Protein AF-A0A7S2D2F0-F1 (afdb_monomer)

Solvent-accessible surface area (backbone atoms only — not comparable to full-atom values): 14463 Å² total; per-residue (Å²): 141,83,85,80,79,80,78,78,75,76,79,73,70,78,74,76,83,69,61,88,70,54,45,43,33,32,32,71,94,83,62,46,58,32,37,29,44,68,49,96,89,65,49,40,34,42,40,33,75,49,99,92,46,53,33,37,26,61,44,40,84,52,97,91,27,36,36,23,59,26,23,38,88,86,62,52,74,59,25,37,39,40,38,40,76,42,79,94,74,60,30,35,42,36,34,48,23,47,71,93,41,97,57,70,54,76,77,41,68,22,41,63,57,78,82,83,82,75,82,90,87,75,88,78,93,80,83,91,76,93,75,94,75,83,90,65,70,68,59,55,54,54,53,52,55,56,53,58,54,50,56,55,52,52,52,52,52,54,53,56,59,61,66,62,73,79,74,76,58,89,86,45,62,68,61,51,53,57,51,50,53,50,52,54,50,51,52,52,53,52,53,53,50,56,49,55,66,71,75,51,98,74,69,77,66,67,56,50,57,50,46,50,68,73,60,64,55,59,66,60,54,50,54,55,55,55,64,68,35,67,72,55,54,71,75,103

Sequence (236 aa):
SFAGQHAQAASKEPQKETSPLVGTWSYGTRGLQYRVFRSEVGHLFFNGPYSGGRVTGVLRLCDGQHQADLASKSGDIVGAIRLRHVQSNDTMISNFRGTNKPEWNKDIVGTRVSSSGDCEEDEEAAEEGGGESAPIAEDEKKKQECIAGLDVIEMQLAKHTRAGAAGAGEEEAGAAGARAAHVEHMKLQQKALARRLRDGSGGTSAQEAAAERLFGNTESQYMAAVQHLPSVKAAR

Radius of gyration: 26.75 Å; Cα contacts (8 Å, |Δi|>4): 226; chains: 1; bounding box: 73×53×69 Å

Foldseek 3Di:
DDDDDPPPPPPPPPPPPDPLQAAWWFFDPVRFIKGWHADPVGWIKTWGADPVGIWIFTWDQDPNWTKTQIADPVRDGQWMKIWDADVVQSKIWMWTDGPPGPDIDDIIIIHGDPPPPDDDDDDDDDDDDDDPDDDPPVVVVVVVVVVVVVVVVVVVVVVVVVVVPPDDDPVCPQVVVLVVVLVVVVVVVVVVVVVVVVPDDDDDPVVVVVVCVVPVCPVVVSVVVVCPRPVVVVVD

Mean predicted aligned error: 17.14 Å

Secondary structure (DSSP, 8-state):
-------------------TT-EEEEETTTTEEEEEEE-TTS-EEEEEEETTEEEEEEEEEETTEEEEEEEETTS-EEEEEEEEEEGGGTEEEEEEEETT-SS----EEEEE-----S------------------HHHHHHHHHHHHHHHHHHHHHHHHHHHGGG---GGGHHHHHHHHHHHHHHHHHHHHHHHHHHS----HHHHHHHHHHHHTTHHHHHHHHHHTSHHHHHT-

Nearest PDB structures (foldseek):
  3ebk-assembly3_B-2  TM=5.491E-01  e=8.917E-02  Blattella germanica
  3ebk-assembly3_A  TM=5.403E-01  e=1.050E-01  Blattella germanica
  4n7c-assembly1_A  TM=5.265E-01  e=9.417E-02  Blattella germanica
  5bvt-assembly1_A  TM=5.949E-01  e=3.890E-01  Pygoscelis papua
  7u1a-assembly1_H  TM=2.828E-01  e=3.488E-01  Saccharomyces cerevisiae

pLDDT: mean 76.06, std 18.6, range [41.66, 98.62]

Structure (mmCIF, N/CA/C/O backbone):
data_AF-A0A7S2D2F0-F1
#
_entry.id   AF-A0A7S2D2F0-F1
#
loop_
_atom_site.group_PDB
_atom_site.id
_atom_site.type_symbol
_atom_site.label_atom_id
_atom_site.label_alt_id
_atom_site.label_comp_id
_atom_site.label_asym_id
_atom_site.label_entity_id
_atom_site.label_seq_id
_atom_site.pdbx_PDB_ins_code
_atom_site.Cartn_x
_atom_site.Cartn_y
_atom_site.Cartn_z
_atom_site.occupancy
_atom_site.B_iso_or_equiv
_atom_site.auth_seq_id
_atom_site.auth_comp_id
_atom_site.auth_asym_id
_atom_site.auth_atom_id
_atom_site.pdbx_PDB_model_num
ATOM 1 N N . SER A 1 1 ? -46.413 -36.622 32.351 1.00 55.22 1 SER A N 1
ATOM 2 C CA . SER A 1 1 ? -46.266 -35.590 31.310 1.00 55.22 1 SER A CA 1
ATOM 3 C C . SER A 1 1 ? -44.949 -34.867 31.489 1.00 55.22 1 SER A C 1
ATOM 5 O O . SER A 1 1 ? -44.806 -34.147 32.465 1.00 55.22 1 SER A O 1
ATOM 7 N N . PHE A 1 2 ? -43.980 -35.106 30.604 1.00 47.19 2 PHE A N 1
ATOM 8 C CA . PHE A 1 2 ? -42.715 -34.368 30.560 1.00 47.19 2 PHE A CA 1
ATOM 9 C C . PHE A 1 2 ? -42.784 -33.403 29.376 1.00 47.19 2 PHE A C 1
ATOM 11 O O . PHE A 1 2 ? -42.865 -33.832 28.228 1.00 47.19 2 PHE A O 1
ATOM 18 N N . ALA A 1 3 ? -42.835 -32.106 29.673 1.00 56.69 3 ALA A N 1
ATOM 19 C CA . ALA A 1 3 ? -42.786 -31.044 28.682 1.00 56.69 3 ALA A CA 1
ATOM 20 C C . ALA A 1 3 ? -41.347 -30.926 28.156 1.00 56.69 3 ALA A C 1
ATOM 22 O O . ALA A 1 3 ? -40.438 -30.555 28.896 1.00 56.69 3 ALA A O 1
ATOM 23 N N . GLY A 1 4 ? -41.142 -31.293 26.891 1.00 53.88 4 GLY A N 1
ATOM 24 C CA . GLY A 1 4 ? -39.863 -31.170 26.198 1.00 53.88 4 GLY A CA 1
ATOM 25 C C . GLY A 1 4 ? -39.592 -29.722 25.799 1.00 53.88 4 GLY A C 1
ATOM 26 O O . GLY A 1 4 ? -40.190 -29.209 24.856 1.00 53.88 4 GLY A O 1
ATOM 27 N N . GLN A 1 5 ? -38.677 -29.068 26.513 1.00 61.06 5 GLN A N 1
ATOM 28 C CA . GLN A 1 5 ? -38.071 -27.809 26.093 1.00 61.06 5 GLN A CA 1
ATOM 29 C C . GLN A 1 5 ? -37.060 -28.097 24.978 1.00 61.06 5 GLN A C 1
ATOM 31 O O . GLN A 1 5 ? -35.950 -28.563 25.229 1.00 61.06 5 GLN A O 1
ATOM 36 N N . HIS A 1 6 ? -37.442 -27.816 23.734 1.00 62.44 6 HIS A N 1
ATOM 37 C CA . HIS A 1 6 ? -36.493 -27.713 22.631 1.00 62.44 6 HIS A CA 1
ATOM 38 C C . HIS A 1 6 ? -35.724 -26.398 22.778 1.00 62.44 6 HIS A C 1
ATOM 40 O O . HIS A 1 6 ? -36.189 -25.337 22.366 1.00 62.44 6 HIS A O 1
ATOM 46 N N . ALA A 1 7 ? -34.550 -26.470 23.404 1.00 64.56 7 ALA A N 1
ATOM 47 C CA . ALA A 1 7 ? -33.585 -25.384 23.411 1.00 64.56 7 ALA A CA 1
ATOM 48 C C . ALA A 1 7 ? -33.107 -25.132 21.971 1.00 64.56 7 ALA A C 1
ATOM 50 O O . ALA A 1 7 ? -32.390 -25.947 21.389 1.00 64.56 7 ALA A O 1
ATOM 51 N N . GLN A 1 8 ? -33.523 -24.007 21.387 1.00 55.59 8 GLN A N 1
ATOM 52 C CA . GLN A 1 8 ? -32.922 -23.480 20.167 1.00 55.59 8 GLN A CA 1
ATOM 53 C C . GLN A 1 8 ? -31.490 -23.055 20.495 1.00 55.59 8 GLN A C 1
ATOM 55 O O . GLN A 1 8 ? -31.252 -22.003 21.087 1.00 55.59 8 GLN A O 1
ATOM 60 N N . ALA A 1 9 ? -30.527 -23.897 20.125 1.00 60.84 9 ALA A N 1
ATOM 61 C CA . ALA A 1 9 ? -29.131 -23.509 20.061 1.00 60.84 9 ALA A CA 1
ATOM 62 C C . ALA A 1 9 ? -28.999 -22.454 18.956 1.00 60.84 9 ALA A C 1
ATOM 64 O O . ALA A 1 9 ? -28.918 -22.789 17.776 1.00 60.84 9 ALA A O 1
ATOM 65 N N . ALA A 1 10 ? -29.027 -21.178 19.341 1.00 64.56 10 ALA A N 1
ATOM 66 C CA . ALA A 1 10 ? -28.657 -20.079 18.469 1.00 64.56 10 ALA A CA 1
ATOM 67 C C . ALA A 1 10 ? -27.231 -20.344 17.968 1.00 64.56 10 ALA A C 1
ATOM 69 O O . ALA A 1 10 ? -26.257 -20.205 18.712 1.00 64.56 10 ALA A O 1
ATOM 70 N N . SER A 1 11 ? -27.119 -20.801 16.722 1.00 56.28 11 SER A N 1
ATOM 71 C CA . SER A 1 11 ? -25.853 -20.954 16.020 1.00 56.28 11 SER A CA 1
ATOM 72 C C . SER A 1 11 ? -25.270 -19.562 15.830 1.00 56.28 11 SER A C 1
ATOM 74 O O . SER A 1 11 ? -25.570 -18.864 14.868 1.00 56.28 11 SER A O 1
ATOM 76 N N . LYS A 1 12 ? -24.486 -19.126 16.815 1.00 66.56 12 LYS A N 1
ATOM 77 C CA . LYS A 1 12 ? -23.676 -17.921 16.738 1.00 66.56 12 LYS A CA 1
ATOM 78 C C . LYS A 1 12 ? -22.663 -18.180 15.629 1.00 66.56 12 LYS A C 1
ATOM 80 O O . LYS A 1 12 ? -21.693 -18.904 15.848 1.00 66.56 12 LYS A O 1
ATOM 85 N N . GLU A 1 13 ? -22.954 -17.693 14.424 1.00 61.72 13 GLU A N 1
ATOM 86 C CA . GLU A 1 13 ? -22.024 -17.792 13.305 1.00 61.72 13 GLU A CA 1
ATOM 87 C C . GLU A 1 13 ? -20.657 -17.282 13.775 1.00 61.72 13 GLU A C 1
ATOM 89 O O . GLU A 1 13 ? -20.592 -16.256 14.467 1.00 61.72 13 GLU A O 1
ATOM 94 N N . PRO A 1 14 ? -19.568 -18.012 13.479 1.00 65.75 14 PRO A N 1
ATOM 95 C CA . PRO A 1 14 ? -18.237 -17.601 13.879 1.00 65.75 14 PRO A CA 1
ATOM 96 C C . PRO A 1 14 ? -17.985 -16.230 13.263 1.00 65.75 14 PRO A C 1
ATOM 98 O O . PRO A 1 14 ? -17.865 -16.099 12.043 1.00 65.75 14 PRO A O 1
ATOM 101 N N . GLN A 1 15 ? -17.953 -15.201 14.111 1.00 58.88 15 GLN A N 1
ATOM 102 C CA . GLN A 1 15 ? -17.593 -13.856 13.701 1.00 58.88 15 GLN A CA 1
ATOM 103 C C . GLN A 1 15 ? -16.224 -13.966 13.042 1.00 58.88 15 GLN A C 1
ATOM 105 O O . GLN A 1 15 ? -15.235 -14.267 13.705 1.00 58.88 15 GLN A O 1
ATOM 110 N N . LYS A 1 16 ? -16.189 -13.819 11.713 1.00 73.19 16 LYS A N 1
ATOM 111 C CA . LYS A 1 16 ? -14.954 -13.843 10.934 1.00 73.19 16 LYS A CA 1
ATOM 112 C C . LYS A 1 16 ? -14.046 -12.793 11.550 1.00 73.19 16 LYS A C 1
ATOM 114 O O . LYS A 1 16 ? -14.295 -11.606 11.368 1.00 73.19 16 LYS A O 1
ATOM 119 N N . GLU A 1 17 ? -13.021 -13.228 12.275 1.00 77.44 17 GLU A N 1
ATOM 120 C CA . GLU A 1 17 ? -12.040 -12.326 12.862 1.00 77.44 17 GLU A CA 1
ATOM 121 C C . GLU A 1 17 ? -11.375 -11.549 11.719 1.00 77.44 17 GLU A C 1
ATOM 123 O O . GLU A 1 17 ? -10.532 -12.043 10.950 1.00 77.44 17 GLU A O 1
ATOM 128 N N . THR A 1 18 ? -11.845 -10.323 11.520 1.00 86.94 18 THR A N 1
ATOM 129 C CA . THR A 1 18 ? -11.260 -9.390 10.574 1.00 86.94 18 THR A CA 1
ATOM 130 C C . THR A 1 18 ? -9.948 -8.932 11.179 1.00 86.94 18 THR A C 1
ATOM 132 O O . THR A 1 18 ? -9.924 -8.469 12.318 1.00 86.94 18 THR A O 1
ATOM 135 N N . SER A 1 19 ? -8.847 -9.081 10.434 1.00 93.31 19 SER A N 1
ATOM 136 C CA . SER A 1 19 ? -7.549 -8.571 10.884 1.00 93.31 19 SER A CA 1
ATOM 137 C C . SER A 1 19 ? -7.701 -7.105 11.299 1.00 93.31 19 SER A C 1
ATOM 139 O O . SER A 1 19 ? -8.325 -6.347 10.549 1.00 93.31 19 SER A O 1
ATOM 141 N N . PRO A 1 20 ? -7.118 -6.680 12.434 1.00 96.06 20 PRO A N 1
ATOM 142 C CA . PRO A 1 20 ? -7.263 -5.312 12.919 1.00 96.06 20 PRO A CA 1
ATOM 143 C C . PRO A 1 20 ? -6.713 -4.282 11.928 1.00 96.06 20 PRO A C 1
ATOM 145 O O . PRO A 1 20 ? -7.056 -3.112 12.010 1.00 96.06 20 PRO A O 1
ATOM 148 N N . LEU A 1 21 ? -5.892 -4.692 10.957 1.00 97.25 21 LEU A N 1
ATOM 149 C CA . LEU A 1 21 ? -5.394 -3.805 9.910 1.00 97.25 21 LEU A CA 1
ATOM 150 C C . LEU A 1 21 ? -6.456 -3.450 8.865 1.00 97.25 21 LEU A C 1
ATOM 152 O O . LEU A 1 21 ? -6.319 -2.421 8.213 1.00 97.25 21 LEU A O 1
ATOM 156 N N . VAL A 1 22 ? -7.492 -4.272 8.672 1.00 97.19 22 VAL A N 1
ATOM 157 C CA . VAL A 1 22 ? -8.504 -4.049 7.628 1.00 97.19 22 VAL A CA 1
ATOM 158 C C . VAL A 1 22 ? -9.278 -2.769 7.926 1.00 97.19 22 VAL A C 1
ATOM 160 O O . VAL A 1 22 ? -9.832 -2.616 9.010 1.00 97.19 22 VAL A O 1
ATOM 163 N N . GLY A 1 23 ? -9.308 -1.847 6.966 1.00 96.50 23 GLY A N 1
ATOM 164 C CA . GLY A 1 23 ? -9.973 -0.555 7.096 1.00 96.50 23 GLY A CA 1
ATOM 165 C C . GLY A 1 23 ? -9.337 0.541 6.246 1.00 96.50 23 GLY A C 1
ATOM 166 O O . GLY A 1 23 ? -8.389 0.311 5.487 1.00 96.50 23 GLY A O 1
ATOM 167 N N . THR A 1 24 ? -9.876 1.747 6.389 1.00 97.69 24 THR A N 1
ATOM 168 C CA . THR A 1 24 ? -9.302 2.977 5.837 1.00 97.69 24 THR A CA 1
ATOM 169 C C . THR A 1 24 ? -8.582 3.721 6.951 1.00 97.69 24 THR A C 1
ATOM 171 O O . THR A 1 24 ? -9.122 3.900 8.041 1.00 97.69 24 THR A O 1
ATOM 174 N N . TRP A 1 25 ? -7.362 4.156 6.669 1.00 98.06 25 TRP A N 1
ATOM 175 C CA . TRP A 1 25 ? -6.471 4.788 7.629 1.00 98.06 25 TRP A CA 1
ATOM 176 C C . TRP A 1 25 ? -6.058 6.155 7.106 1.00 98.06 25 TRP A C 1
ATOM 178 O O . TRP A 1 25 ? -5.553 6.255 5.987 1.00 98.06 25 TRP A O 1
ATOM 188 N N . SER A 1 26 ? -6.271 7.200 7.901 1.00 97.75 26 SER A N 1
ATOM 189 C CA . SER A 1 26 ? -5.841 8.564 7.600 1.00 97.75 26 SER A CA 1
ATOM 190 C C . SER A 1 26 ? -4.513 8.875 8.285 1.00 97.75 26 SER A C 1
ATOM 192 O O . SER A 1 26 ? -4.245 8.407 9.388 1.00 97.75 26 SER A O 1
ATOM 194 N N . TYR A 1 27 ? -3.651 9.644 7.626 1.00 96.94 27 TYR A N 1
ATOM 195 C CA . TYR A 1 27 ? -2.345 10.027 8.151 1.00 96.94 27 TYR A CA 1
ATOM 196 C C . TYR A 1 27 ? -1.905 11.406 7.652 1.00 96.94 27 TYR A C 1
ATOM 198 O O . TYR A 1 27 ? -2.322 11.898 6.597 1.00 96.94 27 TYR A O 1
ATOM 206 N N . GLY A 1 28 ? -0.993 12.011 8.415 1.00 94.69 28 GLY A N 1
ATOM 207 C CA . GLY A 1 28 ? -0.460 13.341 8.135 1.00 94.69 28 GLY A CA 1
ATOM 208 C C . GLY A 1 28 ? -1.497 14.458 8.291 1.00 94.69 28 GLY A C 1
AT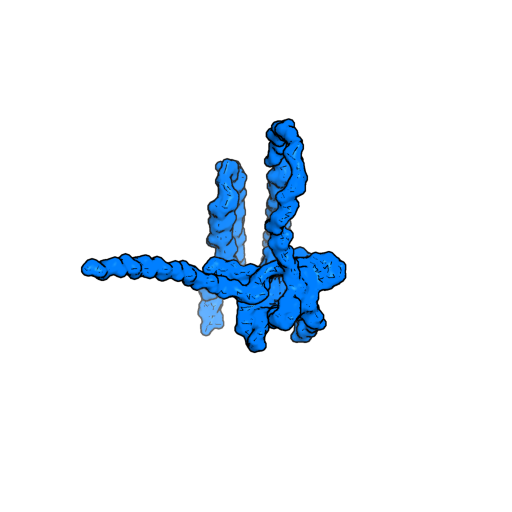OM 209 O O . GLY A 1 28 ? -2.682 14.233 8.508 1.00 94.69 28 GLY A O 1
ATOM 210 N N . THR A 1 29 ? -1.040 15.700 8.159 1.00 92.56 29 THR A N 1
ATOM 211 C CA . THR A 1 29 ? -1.889 16.893 8.330 1.00 92.56 29 THR A CA 1
ATOM 212 C C . THR A 1 29 ? -2.820 17.154 7.149 1.00 92.56 29 THR A C 1
ATOM 214 O O . THR A 1 29 ? -3.813 17.855 7.292 1.00 92.56 29 THR A O 1
ATOM 217 N N . ARG A 1 30 ? -2.515 16.585 5.977 1.00 94.12 30 ARG A N 1
ATOM 218 C CA . ARG A 1 30 ? -3.321 16.728 4.753 1.00 94.12 30 ARG A CA 1
ATOM 219 C C . ARG A 1 30 ? -4.464 15.716 4.657 1.00 94.12 30 ARG A C 1
ATOM 221 O O . ARG A 1 30 ? -5.121 15.667 3.624 1.00 94.12 30 ARG A O 1
ATOM 228 N N . GLY A 1 31 ? -4.657 14.879 5.680 1.00 94.75 31 GLY A N 1
ATOM 229 C CA . GLY A 1 31 ? -5.690 13.845 5.673 1.00 94.75 31 GLY A CA 1
ATOM 230 C C . GLY A 1 31 ? -5.513 12.838 4.537 1.00 94.75 31 GLY A C 1
ATOM 231 O O . GLY A 1 31 ? -6.499 12.399 3.952 1.00 94.75 31 GLY A O 1
ATOM 232 N N . LEU A 1 32 ? -4.266 12.492 4.191 1.00 96.81 32 LEU A N 1
ATOM 233 C CA . LEU A 1 32 ? -4.018 11.448 3.199 1.00 96.81 32 LEU A CA 1
ATOM 234 C C . LEU A 1 32 ? -4.541 10.124 3.744 1.00 96.81 32 LEU A C 1
ATOM 236 O O . LEU A 1 32 ? -4.422 9.853 4.936 1.00 96.81 32 LEU A O 1
ATOM 240 N N . GLN A 1 33 ? -5.117 9.302 2.875 1.00 97.88 33 GLN A N 1
ATOM 241 C CA . GLN A 1 33 ? -5.731 8.045 3.279 1.00 97.88 33 GLN A CA 1
ATOM 242 C C . GLN A 1 33 ? -5.176 6.888 2.476 1.00 97.88 33 GLN A C 1
ATOM 244 O O . GLN A 1 33 ? -4.923 7.013 1.280 1.00 97.88 33 GLN A O 1
ATOM 249 N N . TYR A 1 34 ? -5.046 5.742 3.122 1.00 98.06 34 TYR A N 1
ATOM 250 C CA . TYR A 1 34 ? -4.806 4.474 2.455 1.00 98.06 34 TYR A CA 1
ATOM 251 C C . TYR A 1 34 ? -5.740 3.411 3.016 1.00 98.06 34 TYR A C 1
ATOM 253 O O . TYR A 1 34 ? -6.302 3.547 4.103 1.00 98.06 34 TYR A O 1
ATOM 261 N N . ARG A 1 35 ? -5.935 2.353 2.240 1.00 98.25 35 ARG A N 1
ATOM 262 C CA . ARG A 1 35 ? -6.867 1.278 2.548 1.00 98.25 35 ARG A CA 1
ATOM 263 C C . ARG A 1 35 ? -6.112 -0.032 2.656 1.00 98.25 35 ARG A C 1
ATOM 265 O O . ARG A 1 35 ? -5.290 -0.353 1.798 1.00 98.25 35 ARG A O 1
ATOM 272 N N . VAL A 1 36 ? -6.433 -0.794 3.690 1.00 98.31 36 VAL A N 1
ATOM 273 C CA . VAL A 1 36 ? -6.031 -2.188 3.828 1.00 98.31 36 VAL A CA 1
ATOM 274 C C . VAL A 1 36 ? -7.287 -3.039 3.766 1.00 98.31 36 VAL A C 1
ATOM 276 O O . VAL A 1 36 ? -8.261 -2.776 4.469 1.00 98.31 36 VAL A O 1
ATOM 279 N N . PHE A 1 37 ? -7.296 -4.044 2.903 1.00 97.31 37 PHE A N 1
ATOM 280 C CA . PHE A 1 37 ? -8.452 -4.916 2.717 1.00 97.31 37 PHE A CA 1
ATOM 281 C C . PHE A 1 37 ? -8.018 -6.370 2.592 1.00 97.31 37 PHE A C 1
ATOM 283 O O . PHE A 1 37 ? -6.858 -6.662 2.310 1.00 97.31 37 PHE A O 1
ATOM 290 N N . ARG A 1 38 ? -8.950 -7.288 2.845 1.00 96.94 38 ARG A N 1
ATOM 291 C CA . ARG A 1 38 ? -8.729 -8.728 2.720 1.00 96.94 38 ARG A CA 1
ATOM 292 C C . ARG A 1 38 ? -9.343 -9.209 1.405 1.00 96.94 38 ARG A C 1
ATOM 294 O O . ARG A 1 38 ? -10.482 -8.853 1.117 1.00 96.94 38 ARG A O 1
ATOM 301 N N . SER A 1 39 ? -8.604 -9.983 0.616 1.00 96.31 39 SER A N 1
ATOM 302 C CA . SER A 1 39 ? -9.143 -10.635 -0.582 1.00 96.31 39 SER A CA 1
ATOM 303 C C . SER A 1 39 ? -10.012 -11.840 -0.225 1.00 96.31 39 SER A C 1
ATOM 305 O O . SER A 1 39 ? -10.003 -12.316 0.911 1.00 96.31 39 SER A O 1
ATOM 307 N N . GLU A 1 40 ? -10.718 -12.385 -1.215 1.00 93.75 40 GLU A N 1
ATOM 308 C CA . GLU A 1 40 ? -11.507 -13.617 -1.070 1.00 93.75 40 GLU A CA 1
ATOM 309 C C . GLU A 1 40 ? -10.655 -14.812 -0.615 1.00 93.75 40 GLU A C 1
ATOM 311 O O . GLU A 1 40 ? -11.102 -15.632 0.182 1.00 93.75 40 GLU A O 1
ATOM 316 N N . VAL A 1 41 ? -9.390 -14.853 -1.046 1.00 93.69 41 VAL A N 1
ATOM 317 C CA . VAL A 1 41 ? -8.402 -15.884 -0.677 1.00 93.69 41 VAL A CA 1
ATOM 318 C C . VAL A 1 41 ? -7.803 -15.637 0.722 1.00 93.69 41 VAL A C 1
ATOM 320 O O . VAL A 1 41 ? -6.992 -16.414 1.212 1.00 93.69 41 VAL A O 1
ATOM 323 N N . GLY A 1 42 ? -8.188 -14.551 1.398 1.00 94.69 42 GLY A N 1
ATOM 324 C CA . GLY A 1 42 ? -7.763 -14.245 2.766 1.00 94.69 42 GLY A CA 1
ATOM 325 C C . GLY A 1 42 ? -6.463 -13.445 2.885 1.00 94.69 42 GLY A C 1
ATOM 326 O O . GLY A 1 42 ? -6.082 -13.081 4.000 1.00 94.69 42 GLY A O 1
ATOM 327 N N . HIS A 1 43 ? -5.806 -13.109 1.772 1.00 97.06 43 HIS A N 1
ATOM 328 C CA . HIS A 1 43 ? -4.610 -12.264 1.778 1.00 97.06 43 HIS A CA 1
ATOM 329 C C . HIS A 1 43 ? -4.957 -10.810 2.102 1.00 97.06 43 HIS A C 1
ATOM 331 O O . HIS A 1 43 ? -6.015 -10.313 1.720 1.00 97.06 43 HIS A O 1
ATOM 337 N N . LEU A 1 44 ? -4.049 -10.112 2.782 1.00 98.00 44 LEU A N 1
ATOM 338 C CA . LEU A 1 44 ? -4.185 -8.682 3.040 1.00 98.00 44 LEU A CA 1
ATOM 339 C C . LEU A 1 44 ? -3.517 -7.880 1.923 1.00 98.00 44 LEU A C 1
ATOM 341 O O . LEU A 1 44 ? -2.403 -8.183 1.508 1.00 98.00 44 LEU A O 1
ATOM 345 N N . PHE A 1 45 ? -4.194 -6.838 1.462 1.00 98.38 45 PHE A N 1
ATOM 346 C CA . PHE A 1 45 ? -3.735 -5.941 0.412 1.00 98.38 45 PHE A CA 1
ATOM 347 C C . PHE A 1 45 ? -3.635 -4.524 0.946 1.00 98.38 45 PHE A C 1
ATOM 349 O O . PHE A 1 45 ? -4.534 -4.047 1.636 1.00 98.38 45 PHE A O 1
ATOM 356 N N . PHE A 1 46 ? -2.553 -3.849 0.586 1.00 98.62 46 PHE A N 1
ATOM 357 C CA . PHE A 1 46 ? -2.361 -2.423 0.786 1.00 98.62 46 PHE A CA 1
ATOM 358 C C . PHE A 1 46 ? -2.722 -1.662 -0.491 1.00 98.62 46 PHE A C 1
ATOM 360 O O . PHE A 1 46 ? -2.355 -2.084 -1.588 1.00 98.62 46 PHE A O 1
ATOM 367 N N . ASN A 1 47 ? -3.395 -0.521 -0.351 1.00 98.38 47 ASN A N 1
ATOM 368 C CA . ASN A 1 47 ? -3.625 0.440 -1.424 1.00 98.38 47 ASN A CA 1
ATOM 369 C C . ASN A 1 47 ? -3.499 1.864 -0.871 1.00 98.38 47 ASN A C 1
ATOM 371 O O . ASN A 1 47 ? -4.342 2.297 -0.083 1.00 98.38 47 ASN A O 1
ATOM 375 N N . GLY A 1 48 ? -2.473 2.598 -1.298 1.00 97.81 48 GLY A N 1
ATOM 376 C CA . GLY A 1 48 ? -2.187 3.938 -0.788 1.00 97.81 48 GLY A CA 1
ATOM 377 C C . GLY A 1 48 ? -1.709 4.920 -1.857 1.00 97.81 48 GLY A C 1
ATOM 378 O O . GLY A 1 48 ? -1.395 4.516 -2.980 1.00 97.81 48 GLY A O 1
ATOM 379 N N . PRO A 1 49 ? -1.676 6.221 -1.526 1.00 97.19 49 PRO A N 1
ATOM 380 C CA . PRO A 1 49 ? -1.174 7.258 -2.409 1.00 97.19 49 PRO A CA 1
ATOM 381 C C . PRO A 1 49 ? 0.360 7.279 -2.415 1.00 97.19 49 PRO A C 1
ATOM 383 O O . PRO A 1 49 ? 1.025 6.971 -1.426 1.00 97.19 49 PRO A O 1
ATOM 386 N N . TYR A 1 50 ? 0.913 7.694 -3.544 1.00 95.31 50 TYR A N 1
ATOM 387 C CA . TYR A 1 50 ? 2.330 7.897 -3.806 1.00 95.31 50 TYR A CA 1
ATOM 388 C C . TYR A 1 50 ? 2.486 9.137 -4.699 1.00 95.31 50 TYR A C 1
ATOM 390 O O . TYR A 1 50 ? 1.537 9.546 -5.367 1.00 95.31 50 TYR A O 1
ATOM 398 N N . SER A 1 51 ? 3.670 9.752 -4.741 1.00 92.38 51 SER A N 1
ATOM 399 C CA . SER A 1 51 ? 3.900 10.956 -5.560 1.00 92.38 51 SER A CA 1
ATOM 400 C C . SER A 1 51 ? 3.579 10.745 -7.047 1.00 92.38 51 SER A C 1
ATOM 402 O O . SER A 1 51 ? 3.161 11.684 -7.713 1.00 92.38 51 SER A O 1
ATOM 404 N N . GLY A 1 52 ? 3.734 9.516 -7.550 1.00 92.19 52 GLY A N 1
ATOM 405 C CA . GLY A 1 52 ? 3.398 9.113 -8.920 1.00 92.19 52 GLY A CA 1
ATOM 406 C C . GLY A 1 52 ? 2.016 8.470 -9.107 1.00 92.19 52 GLY A C 1
ATOM 407 O O . GLY A 1 52 ? 1.795 7.841 -10.137 1.00 92.19 52 GLY A O 1
ATOM 408 N N . GLY A 1 53 ? 1.103 8.553 -8.131 1.00 95.69 53 GLY A N 1
ATOM 409 C CA . GLY A 1 53 ? -0.252 7.994 -8.241 1.00 95.69 53 GLY A CA 1
ATOM 410 C C . GLY A 1 53 ? -0.627 7.073 -7.082 1.00 95.69 53 GLY A C 1
ATOM 411 O O . GLY A 1 53 ? -0.484 7.440 -5.920 1.00 95.69 53 GLY A O 1
ATOM 412 N N . ARG A 1 54 ? -1.154 5.881 -7.380 1.00 97.75 54 ARG A N 1
ATOM 413 C CA . ARG A 1 54 ? -1.492 4.867 -6.366 1.00 97.75 54 ARG A CA 1
ATOM 414 C C . ARG A 1 54 ? -0.531 3.697 -6.442 1.00 97.75 54 ARG A C 1
ATOM 416 O O . ARG A 1 54 ? -0.055 3.347 -7.520 1.00 97.75 54 ARG A O 1
ATOM 423 N N . VAL A 1 55 ? -0.289 3.095 -5.288 1.00 98.44 55 VAL A N 1
ATOM 424 C CA . VAL A 1 55 ? 0.564 1.919 -5.146 1.00 98.44 55 VAL A CA 1
ATOM 425 C C . VAL A 1 55 ? -0.188 0.831 -4.406 1.00 98.44 55 VAL A C 1
ATOM 427 O O . VAL A 1 55 ? -1.010 1.113 -3.527 1.00 98.44 55 VAL A O 1
ATOM 430 N N . THR A 1 56 ? 0.091 -0.411 -4.776 1.00 98.56 56 THR A N 1
ATOM 431 C CA . THR A 1 56 ? -0.545 -1.586 -4.182 1.00 98.56 56 THR A CA 1
ATOM 432 C C . THR A 1 56 ? 0.485 -2.643 -3.824 1.00 98.56 56 THR A C 1
ATOM 434 O O . THR A 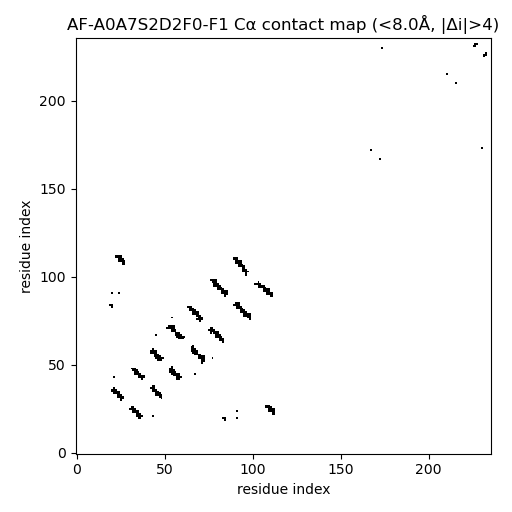1 56 ? 1.578 -2.659 -4.386 1.00 98.56 56 THR A O 1
ATOM 437 N N . GLY A 1 57 ? 0.157 -3.506 -2.867 1.00 98.38 57 GLY A N 1
ATOM 438 C CA . GLY A 1 57 ? 1.030 -4.609 -2.481 1.00 98.38 57 GLY A CA 1
ATOM 439 C C . GLY A 1 57 ? 0.323 -5.636 -1.610 1.00 98.38 57 GLY A C 1
ATOM 440 O O . GLY A 1 57 ? -0.618 -5.307 -0.885 1.00 98.38 57 GLY A O 1
ATOM 441 N N . VAL A 1 58 ? 0.783 -6.884 -1.682 1.00 98.44 58 VAL A N 1
ATOM 442 C CA . VAL A 1 58 ? 0.283 -7.985 -0.848 1.00 98.44 58 VAL A CA 1
ATOM 443 C C . VAL A 1 58 ? 1.075 -8.020 0.453 1.00 98.44 58 VAL A C 1
ATOM 445 O O . VAL A 1 58 ? 2.296 -8.176 0.446 1.00 98.44 58 VAL A O 1
ATOM 448 N N . LEU A 1 59 ? 0.376 -7.872 1.573 1.00 98.56 59 LEU A N 1
ATOM 449 C CA . LEU A 1 59 ? 0.950 -7.857 2.911 1.00 98.56 59 LEU A CA 1
ATOM 450 C C . LEU A 1 59 ? 1.200 -9.287 3.403 1.00 98.56 59 LEU A C 1
ATOM 452 O O . LEU A 1 59 ? 0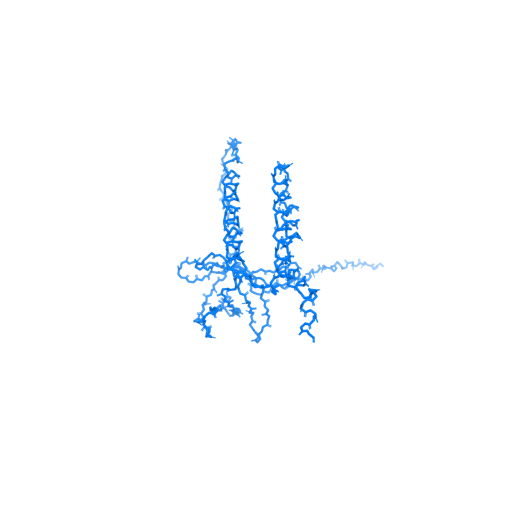.288 -10.111 3.463 1.00 98.56 59 LEU A O 1
ATOM 456 N N . ARG A 1 60 ? 2.441 -9.550 3.805 1.00 98.12 60 ARG A N 1
ATOM 457 C CA . ARG A 1 60 ? 2.920 -10.803 4.399 1.00 98.12 60 ARG A CA 1
ATOM 458 C C . ARG A 1 60 ? 3.330 -10.550 5.845 1.00 98.12 60 ARG A C 1
ATOM 460 O O . ARG A 1 60 ? 3.886 -9.499 6.142 1.00 98.12 60 ARG A O 1
ATOM 467 N N . LEU A 1 61 ? 3.063 -11.488 6.746 1.00 97.81 61 LEU A N 1
ATOM 468 C CA . LEU A 1 61 ? 3.502 -11.374 8.137 1.00 97.81 61 LEU A CA 1
ATOM 469 C C . LEU A 1 61 ? 4.998 -11.725 8.239 1.00 97.81 61 LEU A C 1
ATOM 471 O O . LEU A 1 61 ? 5.387 -12.846 7.920 1.00 97.81 61 LEU A O 1
ATOM 475 N N . CYS A 1 62 ? 5.820 -10.777 8.686 1.00 97.50 62 CYS A N 1
ATOM 476 C CA . CYS A 1 62 ? 7.266 -10.897 8.875 1.00 97.50 62 CYS A CA 1
ATOM 477 C C . CYS A 1 62 ? 7.645 -10.257 10.218 1.00 97.50 62 CYS A C 1
ATOM 479 O O . CYS A 1 62 ? 7.331 -9.090 10.449 1.00 97.50 62 CYS A O 1
ATOM 481 N N . ASP A 1 63 ? 8.275 -11.013 11.119 1.00 95.81 63 ASP A N 1
ATOM 482 C CA . ASP A 1 63 ? 8.760 -10.518 12.422 1.00 95.81 63 ASP A CA 1
ATOM 483 C C . ASP A 1 63 ? 7.697 -9.761 13.248 1.00 95.81 63 ASP A C 1
ATOM 485 O O . ASP A 1 63 ? 7.953 -8.726 13.866 1.00 95.81 63 ASP A O 1
ATOM 489 N N . GLY A 1 64 ? 6.454 -10.256 13.224 1.00 95.19 64 GLY A N 1
ATOM 490 C CA . GLY A 1 64 ? 5.326 -9.643 13.937 1.00 95.19 64 GLY A CA 1
ATOM 491 C C . GLY A 1 64 ? 4.773 -8.363 13.294 1.00 95.19 64 GLY A C 1
ATOM 492 O O . GLY A 1 64 ? 3.936 -7.688 13.894 1.00 95.19 64 GLY A O 1
ATOM 493 N N . GLN A 1 65 ? 5.205 -8.017 12.080 1.00 97.75 65 GLN A N 1
ATOM 494 C CA . GLN A 1 65 ? 4.708 -6.883 11.299 1.00 97.75 65 GLN A CA 1
ATOM 495 C C . GLN A 1 65 ? 4.210 -7.347 9.931 1.00 97.75 65 GLN A C 1
ATOM 497 O O . GLN A 1 65 ? 4.617 -8.386 9.425 1.00 97.75 65 GLN A O 1
ATOM 502 N N . HIS A 1 66 ? 3.311 -6.589 9.312 1.00 98.50 66 HIS A N 1
ATOM 503 C CA . HIS A 1 66 ? 2.835 -6.894 7.965 1.00 98.50 66 HIS A CA 1
ATOM 504 C C . HIS A 1 66 ? 3.646 -6.105 6.943 1.00 98.50 66 HIS A C 1
ATOM 506 O O . HIS A 1 66 ? 3.621 -4.879 6.969 1.00 98.50 66 HIS A O 1
ATOM 512 N N . GLN A 1 67 ? 4.345 -6.786 6.041 1.00 98.62 67 GLN A N 1
ATOM 513 C CA . GLN A 1 67 ? 5.230 -6.182 5.053 1.00 98.62 67 GLN A CA 1
ATOM 514 C C . GLN A 1 67 ? 4.784 -6.494 3.622 1.00 98.62 67 GLN A C 1
ATOM 516 O O . GLN A 1 67 ? 4.413 -7.624 3.312 1.00 98.62 67 GLN A O 1
ATOM 521 N N . ALA A 1 68 ? 4.852 -5.502 2.737 1.00 98.56 68 ALA A N 1
ATOM 522 C CA . ALA A 1 68 ? 4.578 -5.654 1.311 1.00 98.56 68 ALA A CA 1
ATOM 523 C C . ALA A 1 68 ? 5.637 -4.941 0.471 1.00 98.56 68 ALA A C 1
ATOM 525 O O . ALA A 1 68 ? 6.098 -3.858 0.838 1.00 98.56 68 ALA A O 1
ATOM 526 N N . ASP A 1 69 ? 5.953 -5.522 -0.681 1.00 98.56 69 ASP A N 1
ATOM 527 C CA . ASP A 1 69 ? 6.580 -4.791 -1.778 1.00 98.56 69 ASP A CA 1
ATOM 528 C C . ASP A 1 69 ? 5.476 -4.029 -2.519 1.00 98.56 69 ASP A C 1
ATOM 530 O O . ASP A 1 69 ? 4.381 -4.558 -2.737 1.00 98.56 69 ASP A O 1
ATOM 534 N N . LEU A 1 70 ? 5.733 -2.762 -2.829 1.00 98.56 70 LEU A N 1
ATOM 535 C CA . LEU A 1 70 ? 4.759 -1.855 -3.415 1.00 98.56 70 LEU A CA 1
ATOM 536 C C . LEU A 1 70 ? 5.042 -1.658 -4.897 1.00 98.56 70 LEU A C 1
ATOM 538 O O . LEU A 1 70 ? 6.133 -1.225 -5.269 1.00 98.56 70 LEU A O 1
ATOM 542 N N . ALA A 1 71 ? 4.025 -1.913 -5.714 1.00 98.44 71 ALA A N 1
ATOM 543 C CA . ALA A 1 71 ? 4.039 -1.693 -7.150 1.00 98.44 71 ALA A CA 1
ATOM 544 C C . ALA A 1 71 ? 3.141 -0.509 -7.532 1.00 98.44 71 ALA A C 1
ATOM 546 O O . ALA A 1 71 ? 2.075 -0.300 -6.938 1.00 98.44 71 ALA A O 1
ATOM 547 N N . SER A 1 72 ? 3.570 0.268 -8.523 1.00 98.06 72 SER A N 1
ATOM 548 C CA . SER A 1 72 ? 2.750 1.282 -9.190 1.00 98.06 72 SER A CA 1
ATOM 549 C C . SER A 1 72 ? 1.662 0.634 -10.063 1.00 98.06 72 SER A C 1
ATOM 551 O O . SER A 1 72 ? 1.619 -0.583 -10.245 1.00 98.06 72 SER A O 1
ATOM 553 N N . LYS A 1 73 ? 0.804 1.455 -10.683 1.00 96.38 73 LYS A N 1
ATOM 554 C CA . LYS A 1 73 ? -0.157 0.980 -11.696 1.00 96.38 73 LYS A CA 1
ATOM 555 C C . LYS A 1 73 ? 0.523 0.338 -12.920 1.00 96.38 73 LYS A C 1
ATOM 557 O O . LYS A 1 73 ? -0.087 -0.514 -13.553 1.00 96.38 73 LYS A O 1
ATOM 562 N N . SER A 1 74 ? 1.756 0.732 -13.252 1.00 95.94 74 SER A N 1
ATOM 563 C CA . SER A 1 74 ? 2.543 0.125 -14.338 1.00 95.94 74 SER A CA 1
ATOM 564 C C . SER A 1 74 ? 3.202 -1.201 -13.943 1.00 95.94 74 SER A C 1
ATOM 566 O O . SER A 1 74 ? 3.765 -1.863 -14.806 1.00 95.94 74 SER A O 1
ATOM 568 N N . GLY A 1 75 ? 3.125 -1.603 -12.669 1.00 96.62 75 GLY A N 1
ATOM 569 C CA . GLY A 1 75 ? 3.790 -2.799 -12.147 1.00 96.62 75 GLY A CA 1
ATOM 570 C C . GLY A 1 75 ? 5.213 -2.549 -11.642 1.00 96.62 75 GLY A C 1
ATOM 571 O O . GLY A 1 75 ? 5.809 -3.443 -11.048 1.00 96.62 75 GLY A O 1
ATOM 572 N N . ASP A 1 76 ? 5.743 -1.333 -11.804 1.00 97.50 76 ASP A N 1
ATOM 573 C CA . ASP A 1 76 ? 7.083 -0.984 -11.335 1.00 97.50 76 ASP A CA 1
ATOM 574 C C . ASP A 1 76 ? 7.146 -0.998 -9.806 1.00 97.50 76 ASP A C 1
ATOM 576 O O . ASP A 1 76 ? 6.324 -0.371 -9.128 1.00 97.50 76 ASP A O 1
ATOM 580 N N . ILE A 1 77 ? 8.157 -1.665 -9.250 1.00 98.06 77 ILE A N 1
ATOM 581 C CA . ILE A 1 77 ? 8.395 -1.666 -7.807 1.00 98.06 77 ILE A CA 1
ATOM 582 C C . ILE A 1 77 ? 8.915 -0.293 -7.379 1.00 98.06 77 ILE A C 1
ATOM 584 O O . ILE A 1 77 ? 9.990 0.142 -7.788 1.00 98.06 77 ILE A O 1
ATOM 588 N N . VAL A 1 78 ? 8.163 0.383 -6.513 1.00 98.06 78 VAL A N 1
ATOM 589 C CA . VAL A 1 78 ? 8.498 1.727 -6.010 1.00 98.06 78 VAL A CA 1
ATOM 590 C C . VAL A 1 78 ? 9.077 1.714 -4.595 1.00 98.06 78 VAL A C 1
ATOM 592 O O . VAL A 1 78 ? 9.666 2.701 -4.144 1.00 98.06 78 VAL A O 1
ATOM 595 N N . GLY A 1 79 ? 8.951 0.594 -3.885 1.00 98.06 79 GLY A N 1
ATOM 596 C CA . GLY A 1 79 ? 9.521 0.422 -2.556 1.00 98.06 79 GLY A CA 1
ATOM 597 C C . GLY A 1 79 ? 8.881 -0.721 -1.783 1.00 98.06 79 GLY A C 1
ATOM 598 O O . GLY A 1 79 ? 8.242 -1.596 -2.357 1.00 98.06 79 GLY A O 1
ATOM 599 N N . ALA A 1 80 ? 9.038 -0.683 -0.467 1.00 98.56 80 ALA A N 1
ATOM 600 C CA . ALA A 1 80 ? 8.412 -1.605 0.465 1.00 98.56 80 ALA A CA 1
ATOM 601 C C . ALA A 1 80 ? 7.741 -0.834 1.604 1.00 98.56 80 ALA A C 1
ATOM 603 O O . ALA A 1 80 ? 8.152 0.275 1.957 1.00 98.56 80 ALA A O 1
ATOM 604 N N . ILE A 1 81 ? 6.718 -1.431 2.202 1.00 98.62 81 ILE A N 1
ATOM 605 C CA . ILE A 1 81 ? 6.025 -0.896 3.371 1.00 98.62 81 ILE A CA 1
ATOM 606 C C . ILE A 1 81 ? 5.938 -1.955 4.459 1.00 98.62 81 ILE A C 1
ATOM 608 O O . ILE A 1 81 ? 5.720 -3.125 4.159 1.00 98.62 81 ILE A O 1
ATOM 612 N N . ARG A 1 82 ? 6.068 -1.532 5.716 1.00 98.50 82 ARG A N 1
ATOM 613 C CA . ARG A 1 82 ? 5.730 -2.328 6.900 1.00 98.50 82 ARG A CA 1
ATOM 614 C C . ARG A 1 82 ? 4.625 -1.636 7.691 1.00 98.50 82 ARG A C 1
ATOM 616 O O . ARG A 1 82 ? 4.629 -0.411 7.827 1.00 98.50 82 ARG A O 1
ATOM 623 N N . LEU A 1 83 ? 3.690 -2.426 8.198 1.00 98.50 83 LEU A N 1
ATOM 624 C CA . LEU A 1 83 ? 2.523 -1.998 8.953 1.00 98.50 83 LEU A CA 1
ATOM 625 C C . LEU A 1 83 ? 2.463 -2.751 10.280 1.00 98.50 83 LEU A C 1
ATOM 627 O O . LEU A 1 83 ? 2.660 -3.969 10.334 1.00 98.50 83 LEU A O 1
ATOM 631 N N . ARG A 1 84 ? 2.129 -2.031 11.348 1.00 98.12 84 ARG A N 1
ATOM 632 C CA . ARG A 1 84 ? 1.866 -2.598 12.670 1.00 98.12 84 ARG A CA 1
ATOM 633 C C . ARG A 1 84 ? 0.681 -1.889 13.310 1.00 98.12 84 ARG A C 1
ATOM 635 O O . ARG A 1 84 ? 0.671 -0.664 13.399 1.00 98.12 84 ARG A O 1
ATOM 642 N N . HIS A 1 85 ? -0.291 -2.661 13.779 1.00 97.94 85 HIS A N 1
ATOM 643 C CA . HIS A 1 85 ? -1.404 -2.140 14.571 1.00 97.94 85 HIS A CA 1
ATOM 644 C C . HIS A 1 85 ? -0.980 -1.985 16.031 1.00 97.94 85 HIS A C 1
ATOM 646 O O . HIS A 1 85 ? -0.310 -2.860 16.582 1.00 97.94 85 HIS A O 1
ATOM 652 N N . VAL A 1 86 ? -1.351 -0.866 16.645 1.00 97.94 86 VAL A N 1
ATOM 653 C CA . VAL A 1 86 ? -1.143 -0.596 18.067 1.00 97.94 86 VAL A CA 1
ATOM 654 C C . VAL A 1 86 ? -2.510 -0.559 18.733 1.00 97.94 86 VAL A C 1
ATOM 656 O O . VAL A 1 86 ? -3.237 0.433 18.646 1.00 97.94 86 VAL A O 1
ATOM 659 N N . GLN A 1 87 ? -2.842 -1.661 19.402 1.00 96.38 87 GLN A N 1
ATOM 660 C CA . GLN A 1 87 ? -4.173 -1.913 19.950 1.00 96.38 87 GLN A CA 1
ATOM 661 C C . GLN A 1 87 ? -4.613 -0.879 20.992 1.00 96.38 87 GLN A C 1
ATOM 663 O O . GLN A 1 87 ? -5.794 -0.558 21.045 1.00 96.38 87 GLN A O 1
ATOM 668 N N . SER A 1 88 ? -3.687 -0.323 21.782 1.00 96.50 88 SER A N 1
ATOM 669 C CA . SER A 1 88 ? -4.026 0.597 22.879 1.00 96.50 88 SER A CA 1
ATOM 670 C C . SER A 1 88 ? -4.781 1.846 22.418 1.00 96.50 88 SER A C 1
ATOM 672 O O . SER A 1 88 ? -5.589 2.375 23.173 1.00 96.50 88 SER A O 1
ATOM 674 N N . ASN A 1 89 ? -4.521 2.308 21.190 1.00 95.12 89 ASN A N 1
ATOM 675 C CA . ASN A 1 89 ? -5.041 3.577 20.674 1.00 95.12 89 ASN A CA 1
ATOM 676 C C . ASN A 1 89 ? -5.783 3.410 19.333 1.00 95.12 89 ASN A C 1
ATOM 678 O O . ASN A 1 89 ? -6.039 4.407 18.668 1.00 95.12 89 ASN A O 1
ATOM 682 N N . ASP A 1 90 ? -6.034 2.170 18.894 1.00 95.75 90 ASP A N 1
ATOM 683 C CA . ASP A 1 90 ? -6.489 1.832 17.531 1.00 95.75 90 ASP A CA 1
ATOM 684 C C . ASP A 1 90 ? -5.766 2.641 16.436 1.00 95.75 90 ASP A C 1
ATOM 686 O O . ASP A 1 90 ? -6.359 3.229 15.532 1.00 95.75 90 ASP A O 1
ATOM 690 N N . THR A 1 91 ? -4.439 2.698 16.545 1.00 97.62 91 THR A N 1
ATOM 691 C CA . THR A 1 91 ? -3.589 3.391 15.569 1.00 97.62 91 THR A CA 1
ATOM 692 C C . THR A 1 91 ? -2.808 2.390 14.745 1.00 97.62 91 THR A C 1
ATOM 694 O O . THR A 1 91 ? -2.524 1.270 15.180 1.00 97.62 91 THR A O 1
ATOM 697 N N . MET A 1 92 ? -2.416 2.807 13.548 1.00 98.06 92 MET A N 1
ATOM 698 C CA . MET A 1 92 ? -1.541 2.024 12.698 1.00 98.06 92 MET A CA 1
ATOM 699 C C . MET A 1 92 ? -0.236 2.758 12.457 1.00 98.06 92 MET A C 1
ATOM 701 O O . MET A 1 92 ? -0.212 3.890 11.982 1.00 98.06 92 MET A O 1
ATOM 705 N N . ILE A 1 93 ? 0.865 2.089 12.773 1.00 98.25 93 ILE A N 1
ATOM 706 C CA . ILE A 1 93 ? 2.203 2.557 12.446 1.00 98.25 93 ILE A CA 1
ATOM 707 C C . ILE A 1 93 ? 2.553 2.002 11.073 1.00 98.25 93 ILE A C 1
ATOM 709 O O . ILE A 1 93 ? 2.562 0.789 10.863 1.00 98.25 93 ILE A O 1
ATOM 713 N N . SER A 1 94 ? 2.854 2.904 10.150 1.00 98.19 94 SER A N 1
ATOM 714 C CA . SER A 1 94 ? 3.327 2.600 8.806 1.00 98.19 94 SER A CA 1
ATOM 715 C C . SER A 1 94 ? 4.742 3.127 8.626 1.00 98.19 94 SER A C 1
ATOM 717 O O . SER A 1 94 ? 5.088 4.202 9.113 1.00 98.19 94 SER A O 1
ATOM 719 N N . ASN A 1 95 ? 5.580 2.372 7.930 1.00 98.19 95 ASN A N 1
ATOM 720 C CA . ASN A 1 95 ? 6.919 2.816 7.582 1.00 98.19 95 ASN A CA 1
ATOM 721 C C . ASN A 1 95 ? 7.248 2.360 6.165 1.00 98.19 95 ASN A C 1
ATOM 723 O O . ASN A 1 95 ? 7.040 1.202 5.808 1.00 98.19 95 ASN A O 1
ATOM 727 N N . PHE A 1 96 ? 7.725 3.299 5.359 1.00 98.00 96 PHE A N 1
ATOM 728 C CA . PHE A 1 96 ? 8.016 3.099 3.951 1.00 98.00 96 PHE A CA 1
ATOM 729 C C . PHE A 1 96 ? 9.523 3.125 3.712 1.00 98.00 96 PHE A C 1
ATOM 731 O O . PHE A 1 96 ? 10.225 3.987 4.242 1.00 98.00 96 PHE A O 1
ATOM 738 N N . ARG A 1 97 ? 10.007 2.241 2.844 1.00 98.19 97 ARG A N 1
ATOM 739 C CA . ARG A 1 97 ? 11.373 2.236 2.321 1.00 98.19 97 ARG A CA 1
ATOM 740 C C . ARG A 1 97 ? 11.320 2.348 0.802 1.00 98.19 97 ARG A C 1
ATOM 742 O O . ARG A 1 97 ? 10.740 1.490 0.146 1.00 98.19 97 ARG A O 1
ATOM 749 N N . GLY A 1 98 ? 11.927 3.393 0.244 1.00 97.62 98 GLY A N 1
ATOM 750 C CA . GLY A 1 98 ? 12.038 3.544 -1.212 1.00 97.62 98 GLY A CA 1
ATOM 751 C C . GLY A 1 98 ? 13.067 2.579 -1.803 1.00 97.62 98 GLY A C 1
ATOM 752 O O . GLY A 1 98 ? 13.999 2.189 -1.107 1.00 97.62 98 GLY A O 1
ATOM 753 N N . THR A 1 99 ? 12.942 2.230 -3.085 1.00 97.38 99 THR A N 1
ATOM 754 C CA . THR A 1 99 ? 13.874 1.308 -3.775 1.00 97.38 99 THR A CA 1
ATOM 755 C C . THR A 1 99 ? 15.340 1.731 -3.700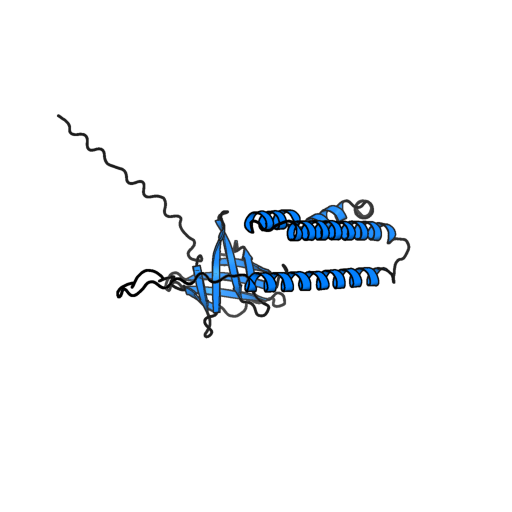 1.00 97.38 99 THR A C 1
ATOM 757 O O . THR A 1 99 ? 16.216 0.891 -3.531 1.00 97.38 99 THR A O 1
ATOM 760 N N . ASN A 1 100 ? 15.607 3.036 -3.761 1.00 96.69 100 ASN A N 1
ATOM 761 C CA . ASN A 1 100 ? 16.963 3.592 -3.749 1.00 96.69 100 ASN A CA 1
ATOM 762 C C . ASN A 1 100 ? 17.500 3.879 -2.337 1.00 96.69 100 ASN A C 1
ATOM 764 O O . ASN A 1 100 ? 18.523 4.548 -2.196 1.00 96.69 100 ASN A O 1
ATOM 768 N N . LYS A 1 101 ? 16.794 3.451 -1.281 1.00 96.12 101 LYS A N 1
ATOM 769 C CA . LYS A 1 101 ? 17.196 3.691 0.108 1.00 96.12 101 LYS A CA 1
ATOM 770 C C . LYS A 1 101 ? 17.320 2.364 0.857 1.00 96.12 101 LYS A C 1
ATOM 772 O O . LYS A 1 101 ? 16.335 1.632 0.936 1.00 96.12 101 LYS A O 1
ATOM 777 N N . PRO A 1 102 ? 18.487 2.054 1.450 1.00 96.00 102 PRO A N 1
ATOM 778 C CA . PRO A 1 102 ? 18.637 0.833 2.240 1.00 96.00 102 PRO A CA 1
ATOM 779 C C . PRO A 1 102 ? 17.840 0.899 3.551 1.00 96.00 102 PRO A C 1
ATOM 781 O O . PRO A 1 102 ? 17.378 -0.124 4.060 1.00 96.00 102 PRO A O 1
ATOM 784 N N . GLU A 1 103 ? 17.635 2.110 4.066 1.00 98.00 103 GLU A N 1
ATOM 785 C CA . GLU A 1 103 ? 17.022 2.367 5.362 1.00 98.00 103 GLU A CA 1
ATOM 786 C C . GLU A 1 103 ? 15.522 2.660 5.259 1.00 98.00 103 GLU A C 1
ATOM 788 O O . GLU A 1 103 ? 15.034 3.312 4.330 1.00 98.00 103 GLU A O 1
ATOM 793 N N . TRP A 1 104 ? 14.793 2.183 6.265 1.00 97.88 104 TRP A N 1
ATOM 794 C CA . TRP A 1 104 ? 13.399 2.534 6.509 1.00 97.88 104 TRP A CA 1
ATOM 795 C C . TRP A 1 104 ? 13.288 4.020 6.886 1.00 97.88 104 TRP A C 1
ATOM 797 O O . TRP A 1 104 ? 14.132 4.539 7.614 1.00 97.88 104 TRP A O 1
ATOM 807 N N . ASN A 1 105 ? 12.260 4.719 6.393 1.00 97.69 105 ASN A N 1
ATOM 808 C CA . ASN A 1 105 ? 12.045 6.129 6.737 1.00 97.69 105 ASN A CA 1
ATOM 809 C C . ASN A 1 105 ? 11.539 6.277 8.189 1.00 97.69 105 ASN A C 1
ATOM 811 O O . ASN A 1 105 ? 11.533 5.333 8.973 1.00 97.69 105 ASN A O 1
ATOM 815 N N . LYS A 1 106 ? 11.108 7.479 8.583 1.00 97.94 106 LYS A N 1
ATOM 816 C CA . LYS A 1 106 ? 10.455 7.697 9.880 1.00 97.94 106 LYS A CA 1
ATOM 817 C C . LYS A 1 106 ? 9.092 6.994 9.923 1.00 97.94 106 LYS A C 1
ATOM 819 O O . LYS A 1 106 ? 8.355 7.020 8.939 1.00 97.94 106 LYS A O 1
ATOM 824 N N . ASP A 1 107 ? 8.756 6.419 11.075 1.00 98.31 107 ASP A N 1
ATOM 825 C CA . ASP A 1 107 ? 7.424 5.875 11.344 1.00 98.31 107 ASP A CA 1
ATOM 826 C C . ASP A 1 107 ? 6.344 6.965 11.205 1.00 98.31 107 ASP A C 1
ATOM 828 O O . ASP A 1 107 ? 6.484 8.088 11.699 1.00 98.31 107 ASP A O 1
ATOM 832 N N . ILE A 1 108 ? 5.250 6.607 10.538 1.00 98.00 108 ILE A N 1
ATOM 833 C CA . ILE A 1 108 ? 4.066 7.436 10.333 1.00 98.00 108 ILE A CA 1
ATOM 834 C C . ILE A 1 108 ? 2.903 6.781 11.067 1.00 98.00 108 ILE A C 1
ATOM 8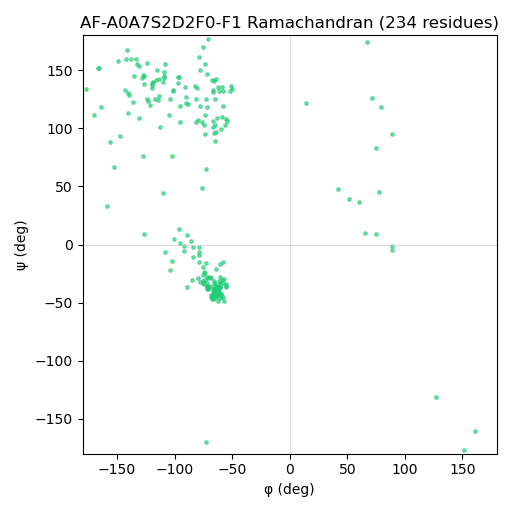36 O O . ILE A 1 108 ? 2.562 5.628 10.802 1.00 98.00 108 ILE A O 1
ATOM 840 N N . VAL A 1 109 ? 2.273 7.539 11.961 1.00 98.25 109 VAL A N 1
ATOM 841 C CA . VAL A 1 109 ? 1.077 7.110 12.688 1.00 98.25 109 VAL A CA 1
ATOM 842 C C . VAL A 1 109 ? -0.160 7.502 11.884 1.00 98.25 109 VAL A C 1
ATOM 844 O O . VAL A 1 109 ? -0.305 8.662 11.495 1.00 98.25 109 VAL A O 1
ATOM 847 N N . GLY A 1 110 ? -1.030 6.530 11.629 1.00 97.88 110 GLY A N 1
ATOM 848 C CA . GLY A 1 110 ? -2.348 6.730 11.047 1.00 97.88 110 GLY A CA 1
ATOM 849 C C . GLY A 1 110 ? -3.464 6.349 12.015 1.00 97.88 110 GLY A C 1
ATOM 850 O O . GLY A 1 110 ? -3.296 5.463 12.856 1.00 97.88 110 GLY A O 1
ATOM 851 N N . THR A 1 111 ? -4.606 7.013 11.881 1.00 97.75 111 THR A N 1
ATOM 852 C CA . THR A 1 111 ? -5.829 6.754 12.649 1.00 97.75 111 THR A CA 1
ATOM 853 C C . THR A 1 111 ? -6.878 6.119 11.751 1.00 97.75 111 THR A C 1
ATOM 855 O O . THR A 1 111 ? -6.957 6.440 10.562 1.00 97.75 111 THR A O 1
ATOM 858 N N . ARG A 1 112 ? -7.685 5.208 12.295 1.00 97.19 112 ARG A N 1
ATOM 859 C CA . ARG A 1 112 ? -8.777 4.603 11.535 1.00 97.19 112 ARG A CA 1
ATOM 860 C C . ARG A 1 112 ? -9.826 5.664 11.210 1.00 97.19 112 ARG A C 1
ATOM 862 O O . ARG A 1 112 ? -10.238 6.423 12.081 1.00 97.19 112 ARG A O 1
ATOM 869 N N . VAL A 1 113 ? -10.261 5.711 9.955 1.00 96.12 113 VAL A N 1
ATOM 870 C CA . VAL A 1 113 ? -11.428 6.502 9.561 1.00 96.12 113 VAL A CA 1
ATOM 871 C C . VAL A 1 113 ? -12.655 5.690 9.952 1.00 96.12 113 VAL A C 1
ATOM 873 O O . VAL A 1 113 ? -12.927 4.655 9.341 1.00 96.12 113 VAL A O 1
ATOM 876 N N . SER A 1 114 ? -13.355 6.120 11.000 1.00 89.44 114 SER A N 1
ATOM 877 C CA . SER A 1 114 ? -14.637 5.537 11.387 1.00 89.44 114 SER A CA 1
ATOM 878 C C . SER A 1 114 ? -15.589 5.652 10.203 1.00 89.44 114 SER A C 1
ATOM 880 O O . SER A 1 114 ? -15.888 6.753 9.748 1.00 89.44 114 SER A O 1
ATOM 882 N N . SER A 1 115 ? -16.067 4.524 9.686 1.00 71.25 115 SER A N 1
ATOM 883 C CA . SER A 1 115 ? -17.149 4.490 8.702 1.00 71.25 115 SER A CA 1
ATOM 884 C C . SER A 1 115 ? -18.488 4.745 9.396 1.00 71.25 115 SER A C 1
ATOM 886 O O . SER A 1 115 ? -19.414 3.957 9.240 1.00 71.25 115 SER A O 1
ATOM 888 N N . SER A 1 116 ? -18.570 5.788 10.224 1.00 64.19 116 SER A N 1
ATOM 889 C CA . SER A 1 116 ? -19.793 6.223 10.900 1.00 64.19 116 SER A CA 1
ATOM 890 C C . SER A 1 116 ? -20.722 6.874 9.874 1.00 64.19 116 SER A C 1
ATOM 892 O O . SER A 1 116 ? -20.930 8.082 9.880 1.00 64.19 116 SER A O 1
ATOM 894 N N . GLY A 1 117 ? -21.177 6.061 8.926 1.00 60.06 117 GLY A N 1
ATOM 895 C CA . GLY A 1 117 ? -22.186 6.377 7.930 1.00 60.06 117 GLY A CA 1
ATOM 896 C C . GLY A 1 117 ? -23.464 5.604 8.217 1.00 60.06 117 GLY A C 1
ATOM 897 O O . GLY A 1 117 ? -24.022 5.039 7.290 1.00 60.06 117 GLY A O 1
ATOM 898 N N . ASP A 1 118 ? -23.874 5.568 9.486 1.00 46.62 118 ASP A N 1
ATOM 899 C CA . ASP A 1 118 ? -25.188 5.100 9.911 1.00 46.62 118 ASP A CA 1
ATOM 900 C C . ASP A 1 118 ? -25.799 6.146 10.866 1.00 46.62 118 ASP A C 1
ATOM 902 O O . ASP A 1 118 ? -25.350 6.314 12.000 1.00 46.62 118 ASP A O 1
ATOM 906 N N . CYS A 1 119 ? -26.824 6.818 10.331 1.00 45.12 119 CYS A N 1
ATOM 907 C CA . CYS A 1 119 ? -28.061 7.246 10.993 1.00 45.12 119 CYS A CA 1
ATOM 908 C C . CYS A 1 119 ? -28.045 8.444 11.964 1.00 45.12 119 CYS A C 1
ATOM 910 O O . CYS A 1 119 ? -28.149 8.261 13.171 1.00 45.12 119 CYS A O 1
ATOM 912 N N . GLU A 1 120 ? -28.124 9.660 11.420 1.00 51.09 120 GLU A N 1
ATOM 913 C CA . GLU A 1 120 ? -29.142 10.629 11.869 1.00 51.09 120 GLU A CA 1
ATOM 914 C C . GLU A 1 120 ? -29.883 11.122 10.613 1.00 51.09 120 GLU A C 1
ATOM 916 O O . GLU A 1 120 ? -29.593 12.176 10.054 1.00 51.09 120 GLU A O 1
ATOM 921 N N . GLU A 1 121 ? -30.776 10.266 10.101 1.00 59.97 121 GLU A N 1
ATOM 922 C CA . GLU A 1 121 ? -31.962 10.719 9.374 1.00 59.97 121 GLU A CA 1
ATOM 923 C C . GLU A 1 121 ? -32.993 11.096 10.440 1.00 59.97 121 GLU A C 1
ATOM 925 O O . GLU A 1 121 ? -33.574 10.215 11.066 1.00 59.97 121 GLU A O 1
ATOM 930 N N . ASP A 1 122 ? -33.199 12.390 10.652 1.00 57.19 122 ASP A N 1
ATOM 931 C CA . ASP A 1 122 ? -34.468 12.923 11.134 1.00 57.19 122 ASP A CA 1
ATOM 932 C C . ASP A 1 122 ? -34.705 14.274 10.441 1.00 57.19 122 ASP A C 1
ATOM 934 O O . ASP A 1 122 ? -33.804 15.110 10.382 1.00 57.19 122 ASP A O 1
ATOM 938 N N . GLU A 1 123 ? -35.933 14.433 9.931 1.00 60.94 123 GLU A N 1
ATOM 939 C CA . GLU A 1 123 ? -36.546 15.636 9.333 1.00 60.94 123 GLU A CA 1
ATOM 940 C C . GLU A 1 123 ? -36.030 16.073 7.941 1.00 60.94 123 GLU A C 1
ATOM 942 O O . GLU A 1 123 ? -34.852 16.303 7.718 1.00 60.94 123 GLU A O 1
ATOM 947 N N . GLU A 1 124 ? -36.850 16.272 6.906 1.00 55.06 124 GLU A N 1
ATOM 948 C CA . GLU A 1 124 ? -38.303 16.390 6.797 1.00 55.06 124 GLU A CA 1
ATOM 949 C C . GLU A 1 124 ? -38.675 16.251 5.305 1.00 55.06 124 GLU A C 1
ATOM 951 O O . GLU A 1 124 ? -37.881 16.550 4.410 1.00 55.06 124 GLU A O 1
ATOM 956 N N . ALA A 1 125 ? -39.884 15.767 5.033 1.00 58.69 125 ALA A N 1
ATOM 957 C CA . ALA A 1 125 ? -40.423 15.547 3.699 1.00 58.69 125 ALA A CA 1
ATOM 958 C C . ALA A 1 125 ? -40.531 16.840 2.870 1.00 58.69 125 ALA A C 1
ATOM 960 O O . ALA A 1 125 ? -41.144 17.800 3.325 1.00 58.69 125 ALA A O 1
ATOM 961 N N . ALA A 1 126 ? -40.065 16.819 1.615 1.00 51.97 126 ALA A N 1
ATOM 962 C CA . ALA A 1 126 ? -40.639 17.639 0.546 1.00 51.97 126 ALA A CA 1
ATOM 963 C C . ALA A 1 126 ? -40.219 17.173 -0.861 1.00 51.97 126 ALA A C 1
ATOM 965 O O . ALA A 1 126 ? -39.061 17.276 -1.252 1.00 51.97 126 ALA A O 1
ATOM 966 N N . GLU A 1 127 ? -41.253 16.785 -1.608 1.00 49.41 127 GLU A N 1
ATOM 967 C CA . GLU A 1 127 ? -41.489 17.081 -3.026 1.00 49.41 127 GLU A CA 1
ATOM 968 C C . GLU A 1 127 ? -40.754 16.269 -4.110 1.00 49.41 127 GLU A C 1
ATOM 970 O O . GLU A 1 127 ? -39.540 16.283 -4.307 1.00 49.41 127 GLU A O 1
ATOM 975 N N . GLU A 1 128 ? -41.616 15.606 -4.879 1.00 56.53 128 GLU A N 1
ATOM 976 C CA . GLU A 1 128 ? -41.409 14.972 -6.167 1.00 56.53 128 GLU A CA 1
ATOM 977 C C . GLU A 1 128 ? -40.753 15.926 -7.180 1.00 56.53 128 GLU A C 1
ATOM 979 O O . GLU A 1 128 ? -41.206 17.046 -7.408 1.00 56.53 128 GLU A O 1
ATOM 984 N N . GLY A 1 129 ? -39.711 15.452 -7.862 1.00 41.66 129 GLY A N 1
ATOM 985 C CA . GLY A 1 129 ? -39.074 16.189 -8.948 1.00 41.66 129 GLY A CA 1
ATOM 986 C C . GLY A 1 129 ? -38.354 15.247 -9.898 1.00 41.66 129 GLY A C 1
ATOM 987 O O . GLY A 1 129 ? -37.176 14.949 -9.717 1.00 41.66 129 GLY A O 1
ATOM 988 N N . GLY A 1 130 ? -39.078 14.752 -10.903 1.00 52.97 130 GLY A N 1
ATOM 989 C CA . GLY A 1 130 ? -38.527 13.933 -11.979 1.00 52.97 130 GLY A CA 1
ATOM 990 C C . GLY A 1 130 ? -37.417 14.659 -12.744 1.00 52.97 130 GLY A C 1
ATOM 991 O O . GLY A 1 130 ? -37.572 15.805 -13.161 1.00 52.97 130 GLY A O 1
ATOM 992 N N . GLY A 1 131 ? -36.303 13.960 -12.949 1.00 42.31 131 GLY A N 1
ATOM 993 C CA . GLY A 1 131 ? -35.133 14.454 -13.668 1.00 42.31 131 GLY A CA 1
ATOM 994 C C . GLY A 1 131 ? -34.362 13.306 -14.306 1.00 42.31 131 GLY A C 1
ATOM 995 O O . GLY A 1 131 ? -33.244 12.995 -13.912 1.00 42.31 131 GLY A O 1
ATOM 996 N N . GLU A 1 132 ? -34.981 12.652 -15.286 1.00 52.41 132 GLU A N 1
ATOM 997 C CA . GLU A 1 132 ? -34.302 11.751 -16.214 1.00 52.41 132 GLU A CA 1
ATOM 998 C C . GLU A 1 132 ? -33.342 12.594 -17.073 1.00 52.41 132 GLU A C 1
ATOM 1000 O O . GLU A 1 132 ? -33.764 13.404 -17.898 1.00 52.41 132 GLU A O 1
ATOM 1005 N N . SER A 1 133 ? -32.034 12.502 -16.824 1.00 49.19 133 SER A N 1
ATOM 1006 C CA . SER A 1 133 ? -31.013 13.210 -17.608 1.00 49.19 133 SER A CA 1
ATOM 1007 C C . SER A 1 133 ? -29.710 12.406 -17.691 1.00 49.19 133 SER A C 1
ATOM 1009 O O . SER A 1 133 ? -28.851 12.443 -16.819 1.00 49.19 133 SER A O 1
ATOM 1011 N N . ALA A 1 134 ? -29.651 11.636 -18.780 1.00 56.47 134 ALA A N 1
ATOM 1012 C CA . ALA A 1 134 ? -28.523 11.107 -19.554 1.00 56.47 134 ALA A CA 1
ATOM 1013 C C . ALA A 1 134 ? -27.077 11.145 -18.982 1.00 56.47 134 ALA A C 1
ATOM 1015 O O . ALA A 1 134 ? -26.482 12.219 -18.879 1.00 56.47 134 ALA A O 1
ATOM 1016 N N . PRO A 1 135 ? -26.406 9.977 -18.846 1.00 50.84 135 PRO A N 1
ATOM 1017 C CA . PRO A 1 135 ? -24.956 9.877 -18.692 1.00 50.84 135 PRO A CA 1
ATOM 1018 C C . PRO A 1 135 ? -24.292 9.454 -20.019 1.00 50.84 135 PRO A C 1
ATOM 1020 O O . PRO A 1 135 ? -23.913 8.299 -20.189 1.00 50.84 135 PRO A O 1
ATOM 1023 N N . ILE A 1 136 ? -24.163 10.364 -20.992 1.00 56.47 136 ILE A N 1
ATOM 1024 C CA . ILE A 1 136 ? -23.473 10.064 -22.274 1.00 56.47 136 ILE A CA 1
ATOM 1025 C C . ILE A 1 136 ? -22.066 10.698 -22.323 1.00 56.47 136 ILE A C 1
ATOM 1027 O O . ILE A 1 136 ? -21.183 10.207 -23.018 1.00 56.47 136 ILE A O 1
ATOM 1031 N N . ALA A 1 137 ? -21.799 11.740 -21.528 1.00 58.22 137 ALA A N 1
ATOM 1032 C CA . ALA A 1 137 ? -20.555 12.512 -21.630 1.00 58.22 137 ALA A CA 1
ATOM 1033 C C . ALA A 1 137 ? -19.323 11.865 -20.957 1.00 58.22 137 ALA A C 1
ATOM 1035 O O . ALA A 1 137 ? -18.194 12.091 -21.393 1.00 58.22 137 ALA A O 1
ATOM 1036 N N . GLU A 1 138 ? -19.493 11.055 -19.905 1.00 60.81 138 GLU A N 1
ATOM 1037 C CA . GLU A 1 138 ? -18.343 10.457 -19.200 1.00 60.81 138 GLU A CA 1
ATOM 1038 C C . GLU A 1 138 ? -17.690 9.298 -19.966 1.00 60.81 138 GLU A C 1
ATOM 1040 O O . GLU A 1 138 ? -16.492 9.041 -19.807 1.00 60.81 138 GLU A O 1
ATOM 1045 N N . ASP A 1 139 ? -18.457 8.613 -20.813 1.00 65.81 139 ASP A N 1
ATOM 1046 C CA . ASP A 1 139 ? -17.976 7.447 -21.556 1.00 65.81 139 ASP A CA 1
ATOM 1047 C C . ASP A 1 139 ? -17.067 7.860 -22.729 1.00 65.81 139 ASP A C 1
ATOM 1049 O O . ASP A 1 139 ? -16.055 7.219 -23.023 1.00 65.81 139 ASP A O 1
ATOM 1053 N N . GLU A 1 140 ? -17.342 9.016 -23.340 1.00 72.19 140 GLU A N 1
ATOM 1054 C CA . GLU A 1 140 ? -16.546 9.555 -24.445 1.00 72.19 140 GLU A CA 1
ATOM 1055 C C . GLU A 1 140 ? -15.146 10.011 -23.996 1.00 72.19 140 GLU A C 1
ATOM 1057 O O . GLU A 1 140 ? -14.154 9.774 -24.694 1.00 72.19 140 GLU A O 1
ATOM 1062 N N . LYS A 1 141 ? -15.031 10.559 -22.778 1.00 73.88 141 LYS A N 1
ATOM 1063 C CA . LYS A 1 141 ? -13.738 10.928 -22.184 1.00 73.88 141 LYS A CA 1
ATOM 1064 C C . LYS A 1 141 ? -12.865 9.701 -21.905 1.00 73.88 141 LYS A C 1
ATOM 1066 O O . LYS A 1 141 ? -11.684 9.695 -22.254 1.00 73.88 141 LYS A O 1
ATOM 1071 N N . LYS A 1 142 ? -13.441 8.638 -21.330 1.00 68.75 142 LYS A N 1
ATOM 1072 C CA . LYS A 1 142 ? -12.719 7.373 -21.092 1.00 68.75 142 LYS A CA 1
ATOM 1073 C C . LYS A 1 142 ? -12.247 6.748 -22.405 1.00 68.75 142 LYS A C 1
ATOM 1075 O O . LYS A 1 142 ? -11.117 6.270 -22.491 1.00 68.75 142 LYS A O 1
ATOM 1080 N N . LYS A 1 143 ? -13.068 6.821 -23.456 1.00 71.12 143 LYS A N 1
ATOM 1081 C CA . LYS A 1 143 ? -12.704 6.353 -24.798 1.00 71.12 143 LYS A CA 1
ATOM 1082 C C . LYS A 1 143 ? -11.516 7.125 -25.387 1.00 71.12 143 LYS A C 1
ATOM 1084 O O . LYS A 1 143 ? -10.630 6.500 -25.966 1.00 71.12 143 LYS A O 1
ATOM 1089 N N . GLN A 1 144 ? -11.456 8.448 -25.214 1.00 70.19 144 GLN A N 1
ATOM 1090 C CA . GLN A 1 144 ? -10.323 9.266 -25.670 1.00 70.19 144 GLN A CA 1
ATOM 1091 C C . GLN A 1 144 ? -9.023 8.961 -24.912 1.00 70.19 144 GLN A C 1
ATOM 1093 O O . GLN A 1 144 ? -7.970 8.841 -25.539 1.00 70.19 144 GLN A O 1
ATOM 1098 N N . GLU A 1 145 ? -9.086 8.758 -23.593 1.00 69.06 145 GLU A N 1
ATOM 1099 C CA . GLU A 1 145 ? -7.915 8.368 -22.791 1.00 69.06 145 GLU A CA 1
ATOM 1100 C C . GLU A 1 145 ? -7.366 6.987 -23.206 1.00 69.06 145 GLU A C 1
ATOM 1102 O O . GLU A 1 145 ? -6.150 6.796 -23.272 1.00 69.06 145 GLU A O 1
ATOM 1107 N N . CYS A 1 146 ? -8.238 6.037 -23.571 1.00 64.31 146 CYS A N 1
ATOM 1108 C CA . CYS A 1 146 ? -7.820 4.733 -24.098 1.00 64.31 146 CYS A CA 1
ATOM 1109 C C . CYS A 1 146 ? -7.132 4.821 -25.470 1.00 64.31 146 CYS A C 1
ATOM 1111 O O . CYS A 1 146 ? -6.168 4.093 -25.705 1.00 64.31 146 CYS A O 1
ATOM 1113 N N . ILE A 1 147 ? -7.596 5.700 -26.366 1.00 72.12 147 ILE A N 1
ATOM 1114 C CA . ILE A 1 147 ? -6.979 5.895 -27.690 1.00 72.12 147 ILE A CA 1
ATOM 1115 C C . ILE A 1 147 ? -5.567 6.476 -27.537 1.00 72.12 147 ILE A C 1
ATOM 1117 O O . ILE A 1 147 ? -4.627 5.939 -28.116 1.00 72.12 147 ILE A O 1
ATOM 1121 N N . ALA A 1 148 ? -5.389 7.485 -26.679 1.00 67.81 148 ALA A N 1
ATOM 1122 C CA . ALA A 1 148 ? -4.076 8.085 -26.428 1.00 67.81 148 ALA A CA 1
ATOM 1123 C C . ALA A 1 148 ? -3.054 7.084 -25.846 1.00 67.81 148 ALA A C 1
ATOM 1125 O O . ALA A 1 148 ? -1.858 7.177 -26.120 1.00 67.81 148 ALA A O 1
ATOM 1126 N N . GLY A 1 149 ? -3.512 6.099 -25.063 1.00 69.38 149 GLY A N 1
ATOM 1127 C CA . GLY A 1 149 ? -2.654 5.033 -24.538 1.00 69.38 149 GLY A CA 1
ATOM 1128 C C . GLY A 1 149 ? -2.087 4.100 -25.617 1.00 69.38 149 GLY A C 1
ATOM 1129 O O . GLY A 1 149 ? -0.968 3.608 -25.464 1.00 69.38 149 GLY A O 1
ATOM 1130 N N . LEU A 1 150 ? -2.817 3.876 -26.716 1.00 68.56 150 LEU A N 1
ATOM 1131 C CA . LEU A 1 150 ? -2.367 3.018 -27.820 1.00 68.56 150 LEU A CA 1
ATOM 1132 C C . LEU A 1 150 ? -1.229 3.662 -28.624 1.00 68.56 150 LEU A C 1
ATOM 1134 O O . LEU A 1 150 ? -0.261 2.972 -28.949 1.00 68.56 150 LEU A O 1
ATOM 1138 N N . ASP A 1 151 ? -1.282 4.977 -28.848 1.00 68.94 151 ASP A N 1
ATOM 1139 C CA . ASP A 1 151 ? -0.247 5.718 -29.587 1.00 68.94 151 ASP A CA 1
ATOM 1140 C C . ASP A 1 151 ? 1.121 5.658 -28.883 1.00 68.94 151 ASP A C 1
ATOM 1142 O O . ASP A 1 151 ? 2.172 5.536 -29.519 1.00 68.94 151 ASP A O 1
ATOM 1146 N N . VAL A 1 152 ? 1.125 5.680 -27.544 1.00 68.00 152 VAL A N 1
ATOM 1147 C CA . VAL A 1 152 ? 2.356 5.551 -26.745 1.00 68.00 152 VAL A CA 1
ATOM 1148 C C . VAL A 1 152 ? 2.992 4.173 -26.933 1.00 68.00 152 VAL A C 1
ATOM 1150 O O . VAL A 1 152 ? 4.218 4.072 -27.038 1.00 68.00 152 VAL A O 1
ATOM 1153 N N . ILE A 1 153 ? 2.178 3.116 -27.012 1.00 65.44 153 ILE A N 1
ATOM 1154 C CA . ILE A 1 153 ? 2.667 1.749 -27.227 1.00 65.44 153 ILE A CA 1
ATOM 1155 C C . ILE A 1 153 ? 3.235 1.605 -28.644 1.00 65.44 153 ILE A C 1
ATOM 1157 O O . ILE A 1 153 ? 4.329 1.057 -28.797 1.00 65.44 153 ILE A O 1
ATOM 1161 N N . GLU A 1 154 ? 2.562 2.136 -29.672 1.00 72.94 154 GLU A N 1
ATOM 1162 C CA . GLU A 1 154 ? 3.087 2.132 -31.047 1.00 72.94 154 GLU A CA 1
ATOM 1163 C C . GLU A 1 154 ? 4.422 2.883 -31.157 1.00 72.94 154 GLU A C 1
ATOM 1165 O O . GLU A 1 154 ? 5.370 2.384 -31.774 1.00 72.94 154 GLU A O 1
ATOM 1170 N N . MET A 1 155 ? 4.545 4.039 -30.496 1.00 74.12 155 MET A N 1
ATOM 1171 C CA . MET A 1 155 ? 5.789 4.812 -30.461 1.00 74.12 155 MET A CA 1
ATOM 1172 C C . MET A 1 155 ? 6.938 4.030 -29.802 1.00 74.12 155 MET A C 1
ATOM 1174 O O . MET A 1 155 ? 8.071 4.051 -30.297 1.00 74.12 155 MET A O 1
ATOM 1178 N N . GLN A 1 156 ? 6.670 3.323 -28.700 1.00 69.38 156 GLN A N 1
ATOM 1179 C CA . GLN A 1 156 ? 7.674 2.480 -28.044 1.00 69.38 156 GLN A CA 1
ATOM 1180 C C . GLN A 1 156 ? 8.088 1.302 -28.933 1.00 69.38 156 GLN A C 1
ATOM 1182 O O . GLN A 1 156 ? 9.286 1.043 -29.077 1.00 69.38 156 GLN A O 1
ATOM 1187 N N . LEU A 1 157 ? 7.130 0.650 -29.599 1.00 68.50 157 LEU A N 1
ATOM 1188 C CA . LEU A 1 157 ? 7.401 -0.428 -30.551 1.00 68.50 157 LEU A CA 1
ATOM 1189 C C . LEU A 1 157 ? 8.331 0.053 -31.676 1.00 68.50 157 LEU A C 1
ATOM 1191 O O . LEU A 1 157 ? 9.363 -0.569 -31.932 1.00 68.50 157 LEU A O 1
ATOM 1195 N N . ALA A 1 158 ? 8.010 1.203 -32.282 1.00 70.88 158 ALA A N 1
ATOM 1196 C CA . ALA A 1 158 ? 8.788 1.805 -33.362 1.00 70.88 158 ALA A CA 1
ATOM 1197 C C . ALA A 1 158 ? 10.233 2.110 -32.930 1.00 70.88 158 ALA A C 1
ATOM 1199 O O . ALA A 1 158 ? 11.188 1.817 -33.663 1.00 70.88 158 ALA A O 1
ATOM 1200 N N . LYS A 1 159 ? 10.404 2.642 -31.713 1.00 69.38 159 LYS A N 1
ATOM 1201 C CA . LYS A 1 159 ? 11.715 2.942 -31.123 1.00 69.38 159 LYS A CA 1
ATOM 1202 C C . LYS A 1 159 ? 12.567 1.681 -30.950 1.00 69.38 159 LYS A C 1
ATOM 1204 O O . LYS A 1 159 ? 13.750 1.707 -31.291 1.00 69.38 159 LYS A O 1
ATOM 1209 N N . HIS A 1 160 ? 11.978 0.579 -30.488 1.00 65.31 160 HIS A N 1
ATOM 1210 C CA . HIS A 1 160 ? 12.693 -0.690 -30.323 1.00 65.31 160 HIS A CA 1
ATOM 1211 C C . HIS A 1 160 ? 13.063 -1.343 -31.662 1.00 65.31 160 HIS A C 1
ATOM 1213 O O . HIS A 1 160 ? 14.180 -1.843 -31.796 1.00 65.31 160 HIS A O 1
ATOM 1219 N N . THR A 1 161 ? 12.206 -1.267 -32.687 1.00 64.31 161 THR A N 1
ATOM 1220 C CA . THR A 1 161 ? 12.556 -1.753 -34.037 1.00 64.31 161 THR A CA 1
ATOM 1221 C C . THR A 1 161 ? 13.705 -0.977 -34.679 1.00 64.31 161 THR A C 1
ATOM 1223 O O . THR A 1 161 ? 14.526 -1.574 -35.369 1.00 64.31 161 THR A O 1
ATOM 1226 N N . ARG A 1 162 ? 13.809 0.340 -34.448 1.00 65.75 162 ARG A N 1
ATOM 1227 C CA . ARG A 1 162 ? 14.877 1.159 -35.047 1.00 65.75 162 ARG A CA 1
ATOM 1228 C C . ARG A 1 162 ? 16.236 0.933 -34.377 1.00 65.75 162 ARG A C 1
ATOM 1230 O O . ARG A 1 162 ? 17.254 0.969 -35.060 1.00 65.75 162 ARG A O 1
ATOM 1237 N N . ALA A 1 163 ? 16.256 0.669 -33.070 1.00 58.59 163 ALA A N 1
ATOM 1238 C CA . ALA A 1 163 ? 17.490 0.400 -32.331 1.00 58.59 163 ALA A CA 1
ATOM 1239 C C . ALA A 1 163 ? 18.152 -0.937 -32.724 1.00 58.59 163 ALA A C 1
ATOM 1241 O O . ALA A 1 163 ? 19.372 -1.044 -32.672 1.00 58.59 163 ALA A O 1
ATOM 1242 N N . GLY A 1 164 ? 17.372 -1.933 -33.164 1.00 55.25 164 GLY A N 1
ATOM 1243 C CA . GLY A 1 164 ? 17.892 -3.248 -33.562 1.00 55.25 164 GLY A CA 1
ATOM 1244 C C . GLY A 1 164 ? 18.532 -3.313 -34.955 1.00 55.25 164 GLY A C 1
ATOM 1245 O O . GLY A 1 164 ? 19.238 -4.268 -35.250 1.00 55.25 164 GLY A O 1
ATOM 1246 N N . ALA A 1 165 ? 18.317 -2.319 -35.823 1.00 55.84 165 ALA A N 1
ATOM 1247 C CA . ALA A 1 165 ? 18.793 -2.369 -37.211 1.00 55.84 165 ALA A CA 1
ATOM 1248 C C . ALA A 1 165 ? 20.259 -1.922 -37.398 1.00 55.84 165 ALA A C 1
ATOM 1250 O O . ALA A 1 165 ? 20.812 -2.091 -38.480 1.00 55.84 165 ALA A O 1
ATOM 1251 N N . ALA A 1 166 ? 20.892 -1.339 -36.374 1.00 56.28 166 ALA A N 1
ATOM 1252 C CA . ALA A 1 166 ? 22.193 -0.679 -36.509 1.00 56.28 166 ALA A CA 1
ATOM 1253 C C . ALA A 1 166 ? 23.405 -1.514 -36.040 1.00 56.28 166 ALA A C 1
ATOM 1255 O O . ALA A 1 166 ? 24.515 -0.987 -36.039 1.00 56.28 166 ALA A O 1
ATOM 1256 N N . GLY A 1 167 ? 23.236 -2.783 -35.639 1.00 55.50 167 GLY A N 1
ATOM 1257 C CA . GLY A 1 167 ? 24.326 -3.520 -34.983 1.00 55.50 167 GLY A CA 1
ATOM 1258 C C . GLY A 1 167 ? 24.269 -5.048 -35.008 1.00 55.50 167 GLY A C 1
ATOM 1259 O O . GLY A 1 167 ? 24.727 -5.654 -34.047 1.00 55.50 167 GLY A O 1
ATOM 1260 N N . ALA A 1 168 ? 23.740 -5.675 -36.063 1.00 48.66 168 ALA A N 1
ATOM 1261 C CA . ALA A 1 168 ? 23.643 -7.137 -36.125 1.00 48.66 168 ALA A CA 1
ATOM 1262 C C . ALA A 1 168 ? 24.827 -7.771 -36.883 1.00 48.66 168 ALA A C 1
ATOM 1264 O O . ALA A 1 168 ? 24.893 -7.718 -38.111 1.00 48.66 168 ALA A O 1
ATOM 1265 N N . GLY A 1 169 ? 25.751 -8.382 -36.135 1.00 57.62 169 GLY A N 1
ATOM 1266 C CA . GLY A 1 169 ? 26.649 -9.432 -36.634 1.00 57.62 169 GLY A CA 1
ATOM 1267 C C . GLY A 1 169 ? 25.929 -10.789 -36.709 1.00 57.62 169 GLY A C 1
ATOM 1268 O O . GLY A 1 169 ? 24.887 -10.978 -36.082 1.00 57.62 169 GLY A O 1
ATOM 1269 N N . GLU A 1 170 ? 26.474 -11.737 -37.477 1.00 55.62 170 GLU A N 1
ATOM 1270 C CA . GLU A 1 170 ? 25.803 -12.977 -37.930 1.00 55.62 170 GLU A CA 1
ATOM 1271 C C . GLU A 1 170 ? 25.259 -13.912 -36.823 1.00 55.62 170 GLU A C 1
ATOM 1273 O O . GLU A 1 170 ? 24.400 -14.7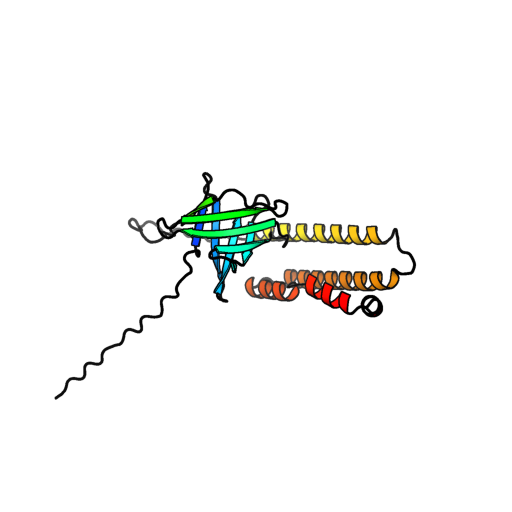47 -37.101 1.00 55.62 170 GLU A O 1
ATOM 1278 N N . GLU A 1 171 ? 25.662 -13.752 -35.559 1.00 53.78 171 GLU A N 1
ATOM 1279 C CA . GLU A 1 171 ? 25.172 -14.568 -34.434 1.00 53.78 171 GLU A CA 1
ATOM 1280 C C . GLU A 1 171 ? 23.775 -14.140 -33.916 1.00 53.78 171 GLU A C 1
ATOM 1282 O O . GLU A 1 171 ? 23.137 -14.846 -33.133 1.00 53.78 171 GLU A O 1
ATOM 1287 N N . GLU A 1 172 ? 23.240 -13.005 -34.384 1.00 54.50 172 GLU A N 1
ATOM 1288 C CA . GLU A 1 172 ? 21.991 -12.412 -33.876 1.00 54.50 172 GLU A CA 1
ATOM 1289 C C . GLU A 1 172 ? 20.708 -12.844 -34.624 1.00 54.50 172 GLU A C 1
ATOM 1291 O O . GLU A 1 172 ? 19.593 -12.449 -34.259 1.00 54.50 172 GLU A O 1
ATOM 1296 N N . ALA A 1 173 ? 20.823 -13.684 -35.658 1.00 56.62 173 ALA A N 1
ATOM 1297 C CA . ALA A 1 173 ? 19.688 -14.066 -36.506 1.00 56.62 173 ALA A CA 1
ATOM 1298 C C . ALA A 1 173 ? 18.604 -14.867 -35.749 1.00 56.62 173 ALA A C 1
ATOM 1300 O O . ALA A 1 173 ? 17.408 -14.697 -35.996 1.00 56.62 173 ALA A O 1
ATOM 1301 N N . GLY A 1 174 ? 1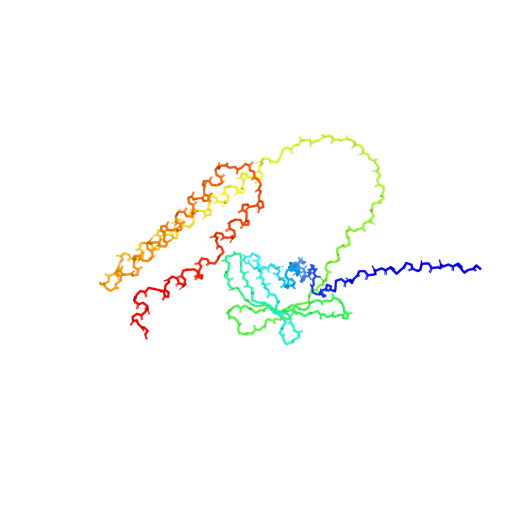8.999 -15.697 -34.774 1.00 57.91 174 GLY A N 1
ATOM 1302 C CA . GLY A 1 174 ? 18.062 -16.503 -33.980 1.00 57.91 174 GLY A CA 1
ATOM 1303 C C . GLY A 1 174 ? 17.232 -15.681 -32.984 1.00 57.91 174 GLY A C 1
ATOM 1304 O O . GLY A 1 174 ? 16.035 -15.919 -32.816 1.00 57.91 174 GLY A O 1
ATOM 1305 N N . ALA A 1 175 ? 17.841 -14.671 -32.356 1.00 57.75 175 ALA A N 1
ATOM 1306 C CA . ALA A 1 175 ? 17.160 -13.802 -31.395 1.00 57.75 175 ALA A CA 1
ATOM 1307 C C . ALA A 1 175 ? 16.222 -12.798 -32.088 1.00 57.75 175 ALA A C 1
ATOM 1309 O O . ALA A 1 175 ? 15.162 -12.461 -31.552 1.00 57.75 175 ALA A O 1
ATOM 1310 N N . ALA A 1 176 ? 16.565 -12.361 -33.304 1.00 61.44 176 ALA A N 1
ATOM 1311 C CA . ALA A 1 176 ? 15.714 -11.497 -34.115 1.00 61.44 176 ALA A CA 1
ATOM 1312 C C . ALA A 1 176 ? 14.372 -12.165 -34.474 1.00 61.44 176 ALA A C 1
ATOM 1314 O O . ALA A 1 176 ? 13.326 -11.521 -34.369 1.00 61.44 176 ALA A O 1
ATOM 1315 N N . GLY A 1 177 ? 14.378 -13.462 -34.805 1.00 70.19 177 GLY A N 1
ATOM 1316 C CA . GLY A 1 177 ? 13.158 -14.217 -35.118 1.00 70.19 177 GLY A CA 1
ATOM 1317 C C . GLY A 1 177 ? 12.193 -14.332 -33.933 1.00 70.19 177 GLY A C 1
ATOM 1318 O O . GLY A 1 177 ? 10.995 -14.086 -34.082 1.00 70.19 177 GLY A O 1
ATOM 1319 N N . ALA A 1 178 ? 12.709 -14.627 -32.735 1.00 64.44 178 ALA A N 1
ATOM 1320 C CA . ALA A 1 178 ? 11.894 -14.722 -31.521 1.00 64.44 178 ALA A CA 1
ATOM 1321 C C . ALA A 1 178 ? 11.267 -13.370 -31.132 1.00 64.44 178 ALA A C 1
ATOM 1323 O O . ALA A 1 178 ? 10.090 -13.307 -30.773 1.00 64.44 178 ALA A O 1
ATOM 1324 N N . ARG A 1 179 ? 12.025 -12.272 -31.269 1.00 68.75 179 ARG A N 1
ATOM 1325 C CA . ARG A 1 179 ? 11.516 -10.912 -31.030 1.00 68.75 179 ARG A CA 1
ATOM 1326 C C . ARG A 1 179 ? 10.439 -10.521 -32.042 1.00 68.75 179 ARG A C 1
ATOM 1328 O O . ARG A 1 179 ? 9.407 -9.991 -31.643 1.00 68.75 179 ARG A O 1
ATOM 1335 N N . ALA A 1 180 ? 10.633 -10.832 -33.324 1.00 69.94 180 ALA A N 1
ATOM 1336 C CA . ALA A 1 180 ? 9.637 -10.570 -34.363 1.00 69.94 180 ALA A CA 1
ATOM 1337 C C . ALA A 1 180 ? 8.331 -11.349 -34.124 1.00 69.94 180 ALA A C 1
ATOM 1339 O O . ALA A 1 180 ? 7.248 -10.771 -34.210 1.00 69.94 180 ALA A O 1
ATOM 1340 N N . ALA A 1 181 ? 8.423 -12.627 -33.744 1.00 70.25 181 ALA A N 1
ATOM 1341 C CA . ALA A 1 181 ? 7.258 -13.447 -33.417 1.00 70.25 181 ALA A CA 1
ATOM 1342 C C . ALA A 1 181 ? 6.493 -12.918 -32.190 1.00 70.25 181 ALA A C 1
ATOM 1344 O O . ALA A 1 181 ? 5.262 -12.878 -32.198 1.00 70.25 181 ALA A O 1
ATOM 1345 N N . HIS A 1 182 ? 7.204 -12.460 -31.154 1.00 75.44 182 HIS A N 1
ATOM 1346 C CA . HIS A 1 182 ? 6.586 -11.860 -29.970 1.00 75.44 182 HIS A CA 1
ATOM 1347 C C . HIS A 1 182 ? 5.864 -10.542 -30.297 1.00 75.44 182 HIS A C 1
ATOM 1349 O O . HIS A 1 182 ? 4.737 -10.321 -29.854 1.00 75.44 182 HIS A O 1
ATOM 1355 N N . VAL A 1 183 ? 6.475 -9.696 -31.134 1.00 73.00 183 VAL A N 1
ATOM 1356 C CA . VAL A 1 183 ? 5.869 -8.441 -31.604 1.00 73.00 183 VAL A CA 1
ATOM 1357 C C . VAL A 1 183 ? 4.611 -8.698 -32.443 1.00 73.00 183 VAL A C 1
ATOM 1359 O O . VAL A 1 183 ? 3.598 -8.030 -32.242 1.00 73.00 183 VAL A O 1
ATOM 1362 N N . GLU A 1 184 ? 4.627 -9.678 -33.347 1.00 73.69 184 GLU A N 1
ATOM 1363 C CA . GLU A 1 184 ? 3.432 -10.053 -34.117 1.00 73.69 184 GLU A CA 1
ATOM 1364 C C . GLU A 1 184 ? 2.324 -10.629 -33.225 1.00 73.69 184 GLU A C 1
ATOM 1366 O O . GLU A 1 184 ? 1.150 -10.296 -33.402 1.00 73.69 184 GLU A O 1
ATOM 1371 N N . HIS A 1 185 ? 2.679 -11.419 -32.208 1.00 77.94 185 HIS A N 1
ATOM 1372 C CA . HIS A 1 185 ? 1.714 -11.914 -31.226 1.00 77.94 185 HIS A CA 1
ATOM 1373 C C . HIS A 1 185 ? 1.034 -10.767 -30.460 1.00 77.94 185 HIS A C 1
ATOM 1375 O O . HIS A 1 185 ? -0.195 -10.731 -30.367 1.00 77.94 185 HIS A O 1
ATOM 1381 N N . MET A 1 186 ? 1.813 -9.788 -29.989 1.00 76.19 186 MET A N 1
ATOM 1382 C CA . MET A 1 186 ? 1.299 -8.576 -29.340 1.00 76.19 186 MET A CA 1
ATOM 1383 C C . MET A 1 186 ? 0.335 -7.795 -30.248 1.00 76.19 186 MET A C 1
ATOM 1385 O O . MET A 1 186 ? -0.752 -7.411 -29.812 1.00 76.19 186 MET A O 1
ATOM 1389 N N . LYS A 1 187 ? 0.676 -7.608 -31.532 1.00 74.31 187 LYS A N 1
ATOM 1390 C CA . LYS A 1 187 ? -0.207 -6.934 -32.505 1.00 74.31 187 LYS A CA 1
ATOM 1391 C C . LYS A 1 187 ? -1.521 -7.688 -32.724 1.00 74.31 187 LYS A C 1
ATOM 1393 O O . LYS A 1 187 ? -2.583 -7.071 -32.823 1.00 74.31 187 LYS A O 1
ATOM 1398 N N . LEU A 1 188 ? -1.477 -9.021 -32.788 1.00 75.69 188 LEU A N 1
ATOM 1399 C CA . LEU A 1 188 ? -2.668 -9.871 -32.892 1.00 75.69 188 LEU A CA 1
ATOM 1400 C C . LEU A 1 188 ? -3.582 -9.718 -31.668 1.00 75.69 188 LEU A C 1
ATOM 1402 O O . LEU A 1 188 ? -4.798 -9.586 -31.832 1.00 75.69 188 LEU A O 1
ATOM 1406 N N . GLN A 1 189 ? -3.007 -9.663 -30.463 1.00 73.62 189 GLN A N 1
ATOM 1407 C CA . GLN A 1 189 ? -3.753 -9.421 -29.226 1.00 73.62 189 GLN A CA 1
ATOM 1408 C C . GLN A 1 189 ? -4.394 -8.024 -29.203 1.00 73.62 189 GLN A C 1
ATOM 1410 O O . GLN A 1 189 ? -5.588 -7.905 -28.920 1.00 73.62 189 GLN A O 1
ATOM 1415 N N . GLN A 1 190 ? -3.652 -6.978 -29.584 1.00 76.00 190 GLN A N 1
ATOM 1416 C CA . GLN A 1 190 ? -4.184 -5.613 -29.699 1.00 76.00 190 GLN A CA 1
ATOM 1417 C C . GLN A 1 190 ? -5.342 -5.532 -30.702 1.00 76.00 190 GLN A C 1
ATOM 1419 O O . GLN A 1 190 ? -6.395 -4.967 -30.403 1.00 76.00 190 GLN A O 1
ATOM 1424 N N . LYS A 1 191 ? -5.200 -6.160 -31.877 1.00 73.94 191 LYS A N 1
ATOM 1425 C CA . LYS A 1 191 ? -6.250 -6.202 -32.906 1.00 73.94 191 LYS A CA 1
ATOM 1426 C C . LYS A 1 191 ? -7.498 -6.954 -32.436 1.00 73.94 191 LYS A C 1
ATOM 1428 O O . LYS A 1 191 ? -8.613 -6.549 -32.767 1.00 73.94 191 LYS A O 1
ATOM 1433 N N . ALA A 1 192 ? -7.333 -8.031 -31.669 1.00 69.75 192 ALA A N 1
ATOM 1434 C CA . ALA A 1 192 ? -8.448 -8.768 -31.078 1.00 69.75 192 ALA A CA 1
ATOM 1435 C C . ALA A 1 192 ? -9.199 -7.925 -30.035 1.00 69.75 192 ALA A C 1
ATOM 1437 O O . ALA A 1 192 ? -10.431 -7.930 -30.012 1.00 69.75 192 ALA A O 1
ATOM 1438 N N . LEU A 1 193 ? -8.474 -7.153 -29.223 1.00 68.62 193 LEU A N 1
ATOM 1439 C CA . LEU A 1 193 ? -9.054 -6.244 -28.238 1.00 68.62 193 LEU A CA 1
ATOM 1440 C C . LEU A 1 193 ? -9.803 -5.081 -28.906 1.00 68.62 193 LEU A C 1
ATOM 1442 O O . LEU A 1 193 ? -10.948 -4.809 -28.554 1.00 68.62 193 LEU A O 1
ATOM 1446 N N . ALA A 1 194 ? -9.222 -4.471 -29.943 1.00 65.69 194 ALA A N 1
ATOM 1447 C CA . ALA A 1 194 ? -9.869 -3.415 -30.722 1.00 65.69 194 ALA A CA 1
ATOM 1448 C C . ALA A 1 194 ? -11.170 -3.880 -31.406 1.00 65.69 194 ALA A C 1
ATOM 1450 O O . ALA A 1 194 ? -12.114 -3.100 -31.512 1.00 65.69 194 ALA A O 1
ATOM 1451 N N . ARG A 1 195 ? -11.248 -5.147 -31.846 1.00 69.69 195 ARG A N 1
ATOM 1452 C CA . ARG A 1 195 ? -12.498 -5.743 -32.358 1.00 69.69 195 ARG A CA 1
ATOM 1453 C C . ARG A 1 195 ? -13.541 -5.902 -31.254 1.00 69.69 195 ARG A C 1
ATOM 1455 O O . ARG A 1 195 ? -14.662 -5.444 -31.416 1.00 69.69 195 ARG A O 1
ATOM 1462 N N . ARG A 1 196 ? -13.156 -6.442 -30.094 1.00 65.88 196 ARG A N 1
ATOM 1463 C CA . ARG A 1 196 ? -14.069 -6.603 -28.947 1.00 65.88 196 ARG A CA 1
ATOM 1464 C C . ARG A 1 196 ? -14.639 -5.278 -28.436 1.00 65.88 196 ARG A C 1
ATOM 1466 O O . ARG A 1 196 ? -15.804 -5.243 -28.069 1.00 65.88 196 ARG A O 1
ATOM 1473 N N . LEU A 1 197 ? -13.843 -4.207 -28.448 1.00 64.31 197 LEU A N 1
ATOM 1474 C CA . LEU A 1 197 ? -14.301 -2.858 -28.094 1.00 64.31 197 LEU A CA 1
ATOM 1475 C C . LEU A 1 197 ? -15.215 -2.233 -29.159 1.00 64.31 197 LEU A C 1
ATOM 1477 O O . LEU A 1 197 ? -16.043 -1.388 -28.836 1.00 64.31 197 LEU A O 1
ATOM 1481 N N . ARG A 1 198 ? -15.053 -2.616 -30.432 1.00 64.12 198 ARG A N 1
ATOM 1482 C CA . ARG A 1 198 ? -15.895 -2.135 -31.535 1.00 64.12 198 ARG A CA 1
ATOM 1483 C C . ARG A 1 198 ? -17.257 -2.836 -31.573 1.00 64.12 198 ARG A C 1
ATOM 1485 O O . ARG A 1 198 ? -18.231 -2.200 -31.958 1.00 64.12 198 ARG A O 1
ATOM 1492 N N . ASP A 1 199 ? -17.311 -4.102 -31.163 1.00 72.56 199 ASP A N 1
ATOM 1493 C CA . ASP A 1 199 ? -18.455 -4.989 -31.406 1.00 72.56 199 ASP A CA 1
ATOM 1494 C C . ASP A 1 199 ? -19.489 -5.073 -30.247 1.00 72.56 199 ASP A C 1
ATOM 1496 O O . ASP A 1 199 ? -20.480 -5.785 -30.384 1.00 72.56 199 ASP A O 1
ATOM 1500 N N . GLY A 1 200 ? -19.347 -4.349 -29.125 1.00 53.06 200 GLY A N 1
ATOM 1501 C CA . GLY A 1 200 ? -20.415 -4.247 -28.099 1.00 53.06 200 GLY A CA 1
ATOM 1502 C C . GLY A 1 200 ? -20.040 -3.307 -26.946 1.00 53.06 200 GLY A C 1
ATOM 1503 O O . GLY A 1 200 ? -18.916 -3.369 -26.466 1.00 53.06 200 GLY A O 1
ATOM 1504 N N . SER A 1 201 ? -20.853 -2.367 -26.443 1.00 49.53 201 SER A N 1
ATOM 1505 C CA . SER A 1 201 ? -22.314 -2.275 -26.215 1.00 49.53 201 SER A CA 1
ATOM 1506 C C . SER A 1 201 ? -22.921 -3.243 -25.182 1.00 49.53 201 SER A C 1
ATOM 1508 O O . SER A 1 201 ? -24.141 -3.277 -25.032 1.00 49.53 201 SER A O 1
ATOM 1510 N N . GLY A 1 202 ? -22.121 -3.976 -24.399 1.00 51.56 202 GLY A N 1
ATOM 1511 C CA . GLY A 1 202 ? -22.688 -4.759 -23.296 1.00 51.56 202 GLY A CA 1
ATOM 1512 C C . GLY A 1 202 ? -21.684 -5.376 -22.324 1.00 51.56 202 GLY A C 1
ATOM 1513 O O . GLY A 1 202 ? -21.022 -6.352 -22.659 1.00 51.56 202 GLY A O 1
ATOM 1514 N N . GLY A 1 203 ? -21.674 -4.861 -21.088 1.00 51.06 203 GLY A N 1
ATOM 1515 C CA . GLY A 1 203 ? -21.313 -5.606 -19.872 1.00 51.06 203 GLY A CA 1
ATOM 1516 C C . GLY A 1 203 ? -19.831 -5.614 -19.484 1.00 51.06 203 GLY A C 1
ATOM 1517 O O . GLY A 1 203 ? -19.064 -6.481 -19.894 1.00 51.06 203 GLY A O 1
ATOM 1518 N N . THR A 1 204 ? -19.453 -4.692 -18.601 1.00 62.53 204 THR A N 1
ATOM 1519 C CA . THR A 1 204 ? -18.076 -4.334 -18.220 1.00 62.53 204 THR A CA 1
ATOM 1520 C C . THR A 1 204 ? -17.309 -5.345 -17.352 1.00 62.53 204 THR A C 1
ATOM 1522 O O . THR A 1 204 ? -16.087 -5.278 -17.322 1.00 62.53 204 THR A O 1
ATOM 1525 N N . SER A 1 205 ? -17.936 -6.329 -16.699 1.00 59.00 205 SER A N 1
ATOM 1526 C CA . SER A 1 205 ? -17.209 -7.218 -15.763 1.00 59.00 205 SER A CA 1
ATOM 1527 C C . SER A 1 205 ? -16.592 -8.469 -16.407 1.00 59.00 205 SER A C 1
ATOM 1529 O O . SER A 1 205 ? -15.489 -8.884 -16.050 1.00 59.00 205 SER A O 1
ATOM 1531 N N . ALA A 1 206 ? -17.259 -9.071 -17.395 1.00 55.56 206 ALA A N 1
ATOM 1532 C CA . ALA A 1 206 ? -16.754 -10.273 -18.065 1.00 55.56 206 ALA A CA 1
ATOM 1533 C C . ALA A 1 206 ? -15.585 -9.960 -19.016 1.00 55.56 206 ALA A C 1
ATOM 1535 O O . ALA A 1 206 ? -14.692 -10.789 -19.205 1.00 55.56 206 ALA A O 1
ATOM 1536 N N . GLN A 1 207 ? -15.571 -8.755 -19.595 1.00 57.09 207 GLN A N 1
ATOM 1537 C CA . GLN A 1 207 ? -14.482 -8.287 -20.452 1.00 57.09 207 GLN A CA 1
ATOM 1538 C C . GLN A 1 207 ? -13.210 -7.972 -19.657 1.00 57.09 207 GLN A C 1
ATOM 1540 O O . GLN A 1 207 ? -12.124 -8.294 -20.135 1.00 57.09 207 GLN A O 1
ATOM 1545 N N . GLU A 1 208 ? -13.329 -7.422 -18.447 1.00 53.38 208 GLU A N 1
ATOM 1546 C CA . GLU A 1 208 ? -12.187 -7.109 -17.579 1.00 53.38 208 GLU A CA 1
ATOM 1547 C C . GLU A 1 208 ? -11.498 -8.391 -17.081 1.00 53.38 208 GLU A C 1
ATOM 1549 O O . GLU A 1 208 ? -10.290 -8.545 -17.251 1.00 53.38 208 GLU A O 1
ATOM 1554 N N . ALA A 1 209 ? -12.269 -9.392 -16.639 1.00 57.34 209 ALA A N 1
ATOM 1555 C CA . ALA A 1 209 ? -11.734 -10.708 -16.270 1.00 57.34 209 ALA A CA 1
ATOM 1556 C C . ALA A 1 209 ? -11.147 -11.485 -17.469 1.00 57.34 209 ALA A C 1
ATOM 1558 O O . ALA A 1 209 ? -10.182 -12.243 -17.330 1.00 57.34 209 ALA A O 1
ATOM 1559 N N . ALA A 1 210 ? -11.711 -11.315 -18.671 1.00 56.03 210 ALA A N 1
ATOM 1560 C CA . ALA A 1 210 ? -11.157 -11.903 -19.890 1.00 56.03 210 ALA A CA 1
ATOM 1561 C C . ALA A 1 210 ? -9.859 -11.208 -20.326 1.00 56.03 210 ALA A C 1
ATOM 1563 O O . ALA A 1 210 ? -8.954 -11.884 -20.813 1.00 56.03 210 ALA A O 1
ATOM 1564 N N . ALA A 1 211 ? -9.753 -9.889 -20.142 1.00 52.03 211 ALA A N 1
ATOM 1565 C CA . ALA A 1 211 ? -8.528 -9.135 -20.374 1.00 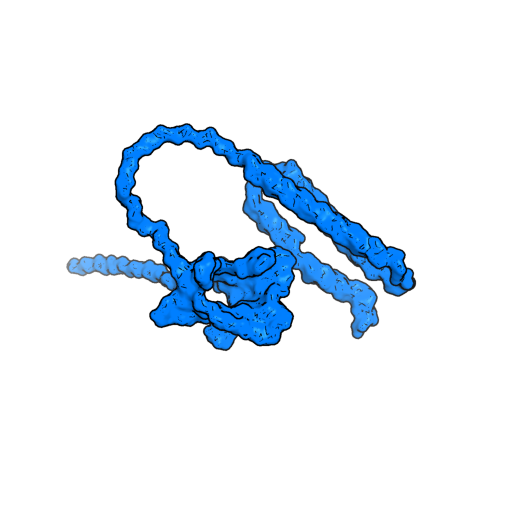52.03 211 ALA A CA 1
ATOM 1566 C C . ALA A 1 211 ? -7.442 -9.555 -19.372 1.00 52.03 211 ALA A C 1
ATOM 1568 O O . ALA A 1 211 ? -6.345 -9.907 -19.788 1.00 52.03 211 ALA A O 1
ATOM 1569 N N . GLU A 1 212 ? -7.753 -9.655 -18.081 1.00 51.91 212 GLU A N 1
ATOM 1570 C CA . GLU A 1 212 ? -6.795 -10.112 -17.066 1.00 51.91 212 GLU A CA 1
ATOM 1571 C C . GLU A 1 212 ? -6.287 -11.540 -17.330 1.00 51.91 212 GLU A C 1
ATOM 1573 O O . GLU A 1 212 ? -5.103 -11.820 -17.163 1.00 51.91 212 GLU A O 1
ATOM 1578 N N . ARG A 1 213 ? -7.139 -12.443 -17.839 1.00 56.66 213 ARG A N 1
ATOM 1579 C CA . ARG A 1 213 ? -6.721 -13.793 -18.269 1.00 56.66 213 ARG A CA 1
ATOM 1580 C C . ARG A 1 213 ? -5.877 -13.810 -19.546 1.00 56.66 213 ARG A C 1
ATOM 1582 O O . ARG A 1 213 ? -5.086 -14.730 -19.723 1.00 56.66 213 ARG A O 1
ATOM 1589 N N . LEU A 1 214 ? -6.059 -12.838 -20.439 1.00 51.69 214 LEU A N 1
ATOM 1590 C CA . LEU A 1 214 ? -5.300 -12.719 -21.691 1.00 51.69 214 LEU A CA 1
ATOM 1591 C C . LEU A 1 214 ? -3.960 -11.988 -21.508 1.00 51.69 214 LEU A C 1
ATOM 1593 O O . LEU A 1 214 ? -3.012 -12.296 -22.224 1.00 51.69 214 LEU A O 1
ATOM 1597 N N . PHE A 1 215 ? -3.873 -11.058 -20.552 1.00 52.41 215 PHE A N 1
ATOM 1598 C CA . PHE A 1 215 ? -2.688 -10.226 -20.288 1.00 52.41 215 PHE A CA 1
ATOM 1599 C C . PHE A 1 215 ? -1.946 -10.599 -18.994 1.00 52.41 215 PHE A C 1
ATOM 1601 O O . PHE A 1 215 ? -0.861 -10.083 -18.730 1.00 52.41 215 PHE A O 1
ATOM 1608 N N . GLY A 1 216 ? -2.501 -11.512 -18.194 1.00 47.28 216 GLY A N 1
ATOM 1609 C CA . GLY A 1 216 ? -1.901 -12.014 -16.966 1.00 47.28 216 GLY A CA 1
ATOM 1610 C C . GLY A 1 216 ? -0.613 -12.789 -17.233 1.00 47.28 216 GLY A C 1
ATOM 1611 O O . GLY A 1 216 ? -0.637 -13.961 -17.605 1.00 47.28 216 GLY A O 1
ATOM 1612 N N . ASN A 1 217 ? 0.505 -12.117 -16.955 1.00 57.62 217 ASN A N 1
ATOM 1613 C CA . ASN A 1 217 ? 1.871 -12.635 -16.899 1.00 57.62 217 ASN A CA 1
ATOM 1614 C C . ASN A 1 217 ? 2.575 -12.872 -18.252 1.00 57.62 217 ASN A C 1
ATOM 1616 O O . ASN A 1 217 ? 3.253 -13.882 -18.460 1.00 57.62 217 ASN A O 1
ATOM 1620 N N . THR A 1 218 ? 2.454 -11.906 -19.166 1.00 55.81 218 THR A N 1
ATOM 1621 C CA . THR A 1 218 ? 3.198 -11.862 -20.440 1.00 55.81 218 THR A CA 1
ATOM 1622 C C . THR A 1 218 ? 4.716 -11.935 -20.254 1.00 55.81 218 THR A C 1
ATOM 1624 O O . THR A 1 218 ? 5.396 -12.571 -21.057 1.00 55.81 218 THR A O 1
ATOM 1627 N N . GLU A 1 219 ? 5.251 -11.368 -19.172 1.00 51.25 219 GLU A N 1
ATOM 1628 C CA . GLU A 1 219 ? 6.679 -11.443 -18.845 1.00 51.25 219 GLU A CA 1
ATOM 1629 C C . GLU A 1 219 ? 7.118 -12.870 -18.487 1.00 51.25 219 GLU A C 1
ATOM 1631 O O . GLU A 1 219 ? 8.112 -13.359 -19.024 1.00 51.25 219 GLU A O 1
ATOM 1636 N N . SER A 1 220 ? 6.355 -13.599 -17.665 1.00 60.38 220 SER A N 1
ATOM 1637 C CA . SER A 1 220 ? 6.669 -15.004 -17.369 1.00 60.38 220 SER A CA 1
ATOM 1638 C C . SER A 1 220 ? 6.525 -15.902 -18.595 1.00 60.38 220 SER A C 1
ATOM 1640 O O . SER A 1 220 ? 7.348 -16.797 -18.781 1.00 60.38 220 SER A O 1
ATOM 1642 N N . GLN A 1 221 ? 5.542 -15.647 -19.464 1.00 61.75 221 GLN A N 1
ATOM 1643 C CA . GLN A 1 221 ? 5.390 -16.384 -20.723 1.00 61.75 221 GLN A CA 1
ATOM 1644 C C . GLN A 1 221 ? 6.556 -16.117 -21.686 1.00 61.75 221 GLN A C 1
ATOM 1646 O O . GLN A 1 221 ? 7.079 -17.054 -22.290 1.00 61.75 221 GLN A O 1
ATOM 1651 N N . TYR A 1 222 ? 7.011 -14.865 -21.787 1.00 58.78 222 TYR A N 1
ATOM 1652 C CA . TYR A 1 222 ? 8.197 -14.500 -22.560 1.00 58.78 222 TYR A CA 1
ATOM 1653 C C . TYR A 1 222 ? 9.456 -15.176 -22.002 1.00 58.78 222 TYR A C 1
ATOM 1655 O O . TYR A 1 222 ? 10.184 -15.832 -22.746 1.00 58.78 222 TYR A O 1
ATOM 1663 N N . MET A 1 223 ? 9.678 -15.105 -20.688 1.00 62.00 223 MET A N 1
ATOM 1664 C CA . MET A 1 223 ? 10.827 -15.745 -20.039 1.00 62.00 223 MET A CA 1
ATOM 1665 C C . MET A 1 223 ? 10.810 -17.273 -20.199 1.00 62.00 223 MET A C 1
ATOM 1667 O O . MET A 1 223 ? 11.854 -17.870 -20.462 1.00 62.00 223 MET A O 1
ATOM 1671 N N . ALA A 1 224 ? 9.639 -17.912 -20.116 1.00 67.50 224 ALA A N 1
ATOM 1672 C CA . ALA A 1 224 ? 9.490 -19.344 -20.375 1.00 67.50 224 ALA A CA 1
ATOM 1673 C C . ALA A 1 224 ? 9.817 -19.702 -21.836 1.00 67.50 224 ALA A C 1
ATOM 1675 O O . ALA A 1 224 ? 10.533 -20.669 -22.094 1.00 67.50 224 ALA A O 1
ATOM 1676 N N . ALA A 1 225 ? 9.359 -18.899 -22.801 1.00 60.31 225 ALA A N 1
ATOM 1677 C CA . ALA A 1 225 ? 9.665 -19.108 -24.215 1.00 60.31 225 ALA A CA 1
ATOM 1678 C C . ALA A 1 225 ? 11.167 -18.947 -24.517 1.00 60.31 225 ALA A C 1
ATOM 1680 O O . ALA A 1 225 ? 11.739 -19.760 -25.244 1.00 60.31 225 ALA A O 1
ATOM 1681 N N . VAL A 1 226 ? 11.828 -17.954 -23.910 1.00 63.16 226 VAL A N 1
ATOM 1682 C CA . VAL A 1 226 ? 13.276 -17.722 -24.055 1.00 63.16 226 VAL A CA 1
ATOM 1683 C C . VAL A 1 226 ? 14.091 -18.911 -23.535 1.00 63.16 226 VAL A C 1
ATOM 1685 O O . VAL A 1 226 ? 15.051 -19.317 -24.186 1.00 63.16 226 VAL A O 1
ATOM 1688 N N . GLN A 1 227 ? 13.686 -19.536 -22.423 1.00 67.19 227 GLN A N 1
ATOM 1689 C CA . GLN A 1 227 ? 14.365 -20.724 -21.879 1.00 67.19 227 GLN A CA 1
ATOM 1690 C C . GLN A 1 227 ? 14.317 -21.949 -22.806 1.00 67.19 227 GLN A C 1
ATOM 1692 O O . GLN A 1 227 ? 15.145 -22.855 -22.682 1.00 67.19 227 GLN A O 1
ATOM 1697 N N . HIS A 1 228 ? 13.364 -22.000 -23.736 1.00 65.19 228 HIS A N 1
ATOM 1698 C CA . HIS A 1 228 ? 13.232 -23.107 -24.678 1.00 65.19 228 HIS A CA 1
ATOM 1699 C C . HIS A 1 228 ? 13.973 -22.895 -26.003 1.00 65.19 228 HIS A C 1
ATOM 1701 O O . HIS A 1 228 ? 14.034 -23.840 -26.797 1.00 65.19 228 HIS A O 1
ATOM 1707 N N . LEU A 1 229 ? 14.567 -21.718 -26.234 1.00 60.34 229 LEU A N 1
ATOM 1708 C CA . LEU A 1 229 ? 15.320 -21.444 -27.454 1.00 60.34 229 LEU A CA 1
ATOM 1709 C C . LEU A 1 229 ? 16.541 -22.377 -27.573 1.00 60.34 229 LEU A C 1
ATOM 1711 O O . LEU A 1 229 ? 17.271 -22.558 -26.593 1.00 60.34 229 LEU A O 1
ATOM 1715 N N . PRO A 1 230 ? 16.806 -22.954 -28.763 1.00 57.62 230 PRO A N 1
ATOM 1716 C CA . PRO A 1 230 ? 17.934 -23.863 -28.971 1.00 57.62 230 PRO A CA 1
ATOM 1717 C C . PRO A 1 230 ? 19.289 -23.263 -28.581 1.00 57.62 230 PRO A C 1
ATOM 1719 O O . PRO A 1 230 ? 20.118 -23.970 -28.022 1.00 57.62 230 PRO A O 1
ATOM 1722 N N . SER A 1 231 ? 19.490 -21.961 -28.801 1.00 48.75 231 SER A N 1
ATOM 1723 C CA . SER A 1 231 ? 20.709 -21.240 -28.411 1.00 48.75 231 SER A CA 1
ATOM 1724 C C . SER A 1 231 ? 20.909 -21.181 -26.894 1.00 48.75 231 SER A C 1
ATOM 1726 O O . SER A 1 231 ? 22.017 -21.378 -26.410 1.00 48.75 231 SER A O 1
ATOM 1728 N N . VAL A 1 232 ? 19.831 -20.988 -26.129 1.00 59.50 232 VAL A N 1
ATOM 1729 C CA . VAL A 1 232 ? 19.862 -20.989 -24.656 1.00 59.50 232 VAL A CA 1
ATOM 1730 C C . VAL A 1 232 ? 20.075 -22.403 -24.109 1.00 59.50 232 VAL A C 1
ATOM 1732 O O . VAL A 1 232 ? 20.744 -22.576 -23.094 1.00 59.50 232 VAL A O 1
ATOM 1735 N N . LYS A 1 233 ? 19.550 -23.427 -24.795 1.00 66.12 233 LYS A N 1
ATOM 1736 C CA . LYS A 1 233 ? 19.807 -24.836 -24.459 1.00 66.12 233 LYS A CA 1
ATOM 1737 C C . LYS A 1 233 ? 21.230 -25.282 -24.789 1.00 66.12 233 LYS A C 1
ATOM 1739 O O . LYS A 1 233 ? 21.768 -26.078 -24.041 1.00 66.12 233 LYS A O 1
ATOM 1744 N N . ALA A 1 234 ? 21.817 -24.793 -25.881 1.00 61.75 234 ALA A N 1
ATOM 1745 C CA . ALA A 1 234 ? 23.179 -25.137 -26.289 1.00 61.75 234 ALA A CA 1
ATOM 1746 C C . ALA A 1 234 ? 24.257 -24.461 -25.422 1.00 61.75 234 ALA A C 1
ATOM 1748 O O . ALA A 1 234 ? 25.374 -24.958 -25.344 1.00 61.75 234 ALA A O 1
ATOM 1749 N N . ALA A 1 235 ? 23.924 -23.340 -24.772 1.00 57.50 235 ALA A N 1
ATOM 1750 C CA . ALA A 1 235 ? 24.801 -22.635 -23.836 1.00 57.50 235 ALA A CA 1
ATOM 1751 C C . ALA A 1 235 ? 24.777 -23.205 -22.398 1.00 57.50 235 ALA A C 1
ATOM 1753 O O . ALA A 1 235 ? 25.481 -22.685 -21.532 1.00 57.50 235 ALA A O 1
ATOM 1754 N N . ARG A 1 236 ? 23.952 -24.225 -22.129 1.00 57.50 236 ARG A N 1
ATOM 1755 C CA . ARG A 1 236 ? 23.857 -24.944 -20.849 1.00 57.50 236 ARG A CA 1
ATOM 1756 C C . ARG A 1 236 ? 24.532 -26.302 -20.942 1.00 57.50 236 ARG A C 1
ATOM 1758 O O . ARG A 1 236 ? 25.149 -26.683 -19.926 1.00 57.50 236 ARG A O 1
#

Organism: NCBI:tx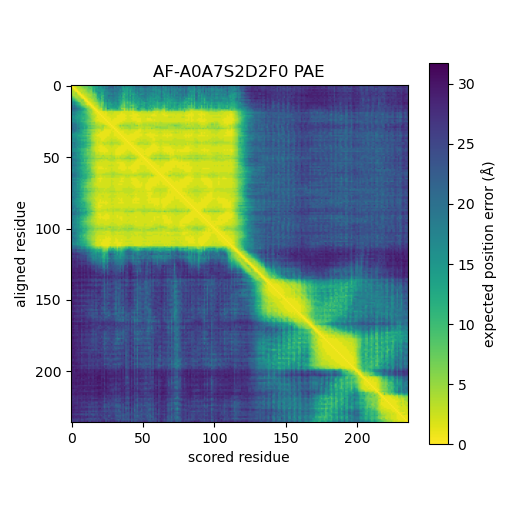id327968